Protein AF-A0A821N3Q6-F1 (afdb_monomer_lite)

Sequence (257 aa):
HNEQPIMLTFDKSIIKINTNESLSDEQAFILINNCIDLIRTLVDSDTIHALLRLILRLTRNYKYVQQFVEKGGIKAILNLTEISAFQGYTSLIILIFRHIMEDKKNLCLTMEKSIRQALIDNHSVQYDSHEFNLILRKLSPVITRSSDIFLEVVSNVLQLLPTSFMTENEYYTQTNIQMNSLILHVRPETNQITNYDQIGELAEHLLDDLLNFLLINDDNNKKRLLTKSTILYILSELINSYSNMDKFLSTKTFLEI

pLDDT: mean 75.1, std 16.75, range [37.03, 95.81]

Radius of gyration: 22.48 Å; chains: 1; bounding box: 58×47×70 Å

Secondary structure (DSSP, 8-state):
--PPPBP----HHHH----S-PPPHHHHHHHHHHHHHHHHH---HHHHHHHHHHHHHHTTSHHHHHHHHHTTHHHHHHT-BGGG--TTHHHHHHHHHHHHH--HHHHHHHHHHHHHHHHHTT--SS--HHHHHHHHHHTHHHHTT-HHHHHHHHHHHEEEEEGGGS-HHHHHT-TTPPTT-EEEEEPPPPGGGS------HHHHHHHHHHHHHHHS---TT--BSS-HHHHHHHHHHHHHH-HHHHHHHHHHTTT--

Foldseek 3Di:
DPDDFDQDDDDPVVLPPPPPDDDDPVRLLVLLLVLLVCLQPPAAQVSVVVSLVSLLVSLLDVVNLVSCLVSPVLVSQQQHFPNNDDPCSLVSNLSNLVSLQDDLLLLLVLLLVQLVVLVVVVVDQFDDPVRVVVSVVSCVVSCVSPVVSNSVSCSVFKTKDWPVPDDPVVVVVDDDDDHGDIGIHTDDDDPPSPPDLDGDPSNVSSVVSLVVSLVDDDDDDTRTPADNVSSVVSVVVSCVSGVSVVVVCVVVVVVPD

Structure (mmCIF, N/CA/C/O backbone):
data_AF-A0A821N3Q6-F1
#
_entry.id   AF-A0A821N3Q6-F1
#
loop_
_atom_site.group_PDB
_atom_site.id
_atom_site.type_symbol
_atom_site.label_atom_id
_atom_site.label_alt_id
_atom_site.label_comp_id
_atom_site.label_asym_id
_atom_site.label_entity_id
_atom_site.label_seq_id
_atom_site.pdbx_PDB_ins_code
_atom_site.Cartn_x
_atom_site.Cartn_y
_atom_site.Cartn_z
_atom_site.occupancy
_atom_site.B_iso_or_equiv
_atom_site.auth_seq_id
_atom_site.auth_comp_id
_atom_site.auth_asym_id
_atom_site.auth_atom_id
_atom_site.pdbx_PDB_model_num
ATOM 1 N N . HIS A 1 1 ? 28.488 -3.228 -41.552 1.00 39.03 1 HIS A N 1
ATOM 2 C CA . HIS A 1 1 ? 27.110 -3.655 -41.247 1.00 39.03 1 HIS A CA 1
ATOM 3 C C . HIS A 1 1 ? 26.541 -2.688 -40.222 1.00 39.03 1 HIS A C 1
ATOM 5 O O . HIS A 1 1 ? 27.217 -2.433 -39.238 1.00 39.03 1 HIS A O 1
ATOM 11 N N . ASN A 1 2 ? 25.369 -2.097 -40.482 1.00 37.97 2 ASN A N 1
ATOM 12 C CA . ASN A 1 2 ? 24.657 -1.262 -39.509 1.00 37.97 2 ASN A CA 1
ATOM 13 C C . ASN A 1 2 ? 24.072 -2.177 -38.431 1.00 37.97 2 ASN A C 1
ATOM 15 O O . ASN A 1 2 ? 22.945 -2.648 -38.570 1.00 37.97 2 ASN A O 1
ATOM 19 N N . GLU A 1 3 ? 24.847 -2.478 -37.397 1.00 42.78 3 GLU A N 1
ATOM 20 C CA . GLU A 1 3 ? 24.295 -3.102 -36.201 1.00 42.78 3 GLU A CA 1
ATOM 21 C C . GLU A 1 3 ? 23.449 -2.038 -35.489 1.00 42.78 3 GLU A C 1
ATOM 23 O O . GLU A 1 3 ? 23.924 -0.948 -35.171 1.00 42.78 3 GLU A O 1
ATOM 28 N N . GLN A 1 4 ? 22.153 -2.302 -35.336 1.00 48.47 4 GLN A N 1
ATOM 29 C CA . GLN A 1 4 ? 21.264 -1.475 -34.527 1.00 48.47 4 GLN A CA 1
ATOM 30 C C . GLN A 1 4 ? 21.150 -2.093 -33.136 1.00 48.47 4 GLN A C 1
ATOM 32 O O . GLN A 1 4 ? 21.156 -3.320 -33.008 1.00 48.47 4 GLN A O 1
ATOM 37 N N . PRO A 1 5 ? 21.038 -1.271 -32.086 1.00 49.72 5 PRO A N 1
ATOM 38 C CA . PRO A 1 5 ? 21.021 -1.785 -30.733 1.00 49.72 5 PRO A CA 1
ATOM 39 C C . PRO A 1 5 ? 19.682 -2.492 -30.462 1.00 49.72 5 PRO A C 1
ATOM 41 O O . PRO A 1 5 ? 18.611 -1.974 -30.791 1.00 49.72 5 PRO A O 1
ATOM 44 N N . ILE A 1 6 ? 19.735 -3.691 -29.878 1.00 57.50 6 ILE A N 1
ATOM 45 C CA . ILE A 1 6 ? 18.563 -4.562 -29.734 1.00 57.50 6 ILE A CA 1
ATOM 46 C C . ILE A 1 6 ? 17.675 -4.008 -28.621 1.00 57.50 6 ILE A C 1
ATOM 48 O O . ILE A 1 6 ? 18.099 -3.836 -27.476 1.00 57.50 6 ILE A O 1
ATOM 52 N N . MET A 1 7 ? 16.426 -3.701 -28.962 1.00 50.72 7 MET A N 1
ATOM 53 C CA . MET A 1 7 ? 15.439 -3.251 -27.988 1.00 50.72 7 MET A CA 1
ATOM 54 C C . MET A 1 7 ? 14.942 -4.467 -27.200 1.00 50.72 7 MET A C 1
ATOM 56 O O . MET A 1 7 ? 14.462 -5.440 -27.786 1.00 50.72 7 MET A O 1
ATOM 60 N N . LEU A 1 8 ? 15.097 -4.428 -25.874 1.00 54.81 8 LEU A N 1
ATOM 61 C CA . LEU A 1 8 ? 14.585 -5.464 -24.985 1.00 54.81 8 LEU A CA 1
ATOM 62 C C . LEU A 1 8 ? 13.057 -5.446 -25.037 1.00 54.81 8 LEU A C 1
ATOM 64 O O . LEU A 1 8 ? 12.411 -4.579 -24.456 1.00 54.81 8 LEU A O 1
ATOM 68 N N . THR A 1 9 ? 12.480 -6.409 -25.746 1.00 52.09 9 THR A N 1
ATOM 69 C CA . THR A 1 9 ? 11.041 -6.664 -25.719 1.00 52.09 9 THR A CA 1
ATOM 70 C C . THR A 1 9 ? 10.785 -7.769 -24.709 1.00 52.09 9 THR A C 1
ATOM 72 O O . THR A 1 9 ? 11.025 -8.946 -24.964 1.00 52.09 9 THR A O 1
ATOM 75 N N . PHE A 1 10 ? 10.334 -7.388 -23.517 1.00 57.66 10 PHE A N 1
ATOM 76 C CA . PHE A 1 10 ? 9.882 -8.363 -22.535 1.00 57.66 10 PHE A CA 1
ATOM 77 C C . PHE A 1 10 ? 8.474 -8.815 -22.900 1.00 57.66 10 PHE A C 1
ATOM 79 O O . PHE A 1 10 ? 7.532 -8.017 -22.908 1.00 57.66 10 PHE A O 1
ATOM 86 N N . ASP A 1 11 ? 8.322 -10.102 -23.199 1.00 52.94 11 ASP A N 1
ATOM 87 C CA . ASP A 1 11 ? 7.006 -10.684 -23.400 1.00 52.94 11 ASP A CA 1
ATOM 88 C C . ASP A 1 11 ? 6.248 -10.680 -22.064 1.00 52.94 11 ASP A C 1
ATOM 90 O O . ASP A 1 11 ? 6.588 -11.390 -21.112 1.00 52.94 11 ASP A O 1
ATOM 94 N N . LYS A 1 12 ? 5.204 -9.847 -21.996 1.00 51.38 12 LYS A N 1
ATOM 95 C CA . LYS A 1 12 ? 4.340 -9.677 -20.818 1.00 51.38 12 LYS A CA 1
ATOM 96 C C . LYS A 1 12 ? 3.704 -10.995 -20.366 1.00 51.38 12 LYS A C 1
ATOM 98 O O . LYS A 1 12 ? 3.282 -11.098 -19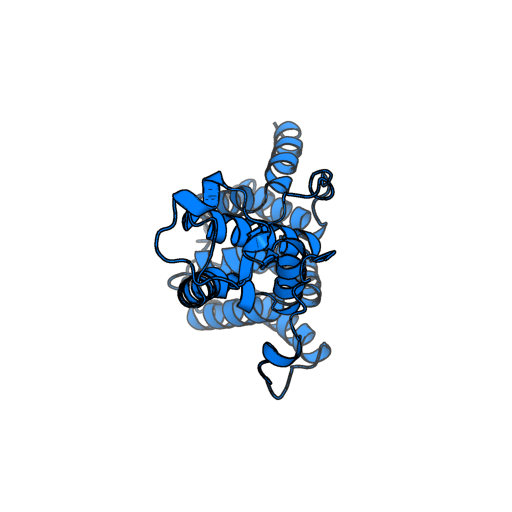.215 1.00 51.38 12 LYS A O 1
ATOM 103 N N . SER A 1 13 ? 3.620 -11.998 -21.242 1.00 52.44 13 SER A N 1
ATOM 104 C CA . SER A 1 13 ? 3.095 -13.321 -20.901 1.00 52.44 13 SER A CA 1
ATOM 105 C C . SER A 1 13 ? 4.018 -14.126 -19.978 1.00 52.44 13 SER A C 1
ATOM 107 O O . SER A 1 13 ? 3.515 -14.921 -19.189 1.00 52.44 13 SER A O 1
ATOM 109 N N . ILE A 1 14 ? 5.334 -13.875 -19.987 1.00 52.25 14 ILE A N 1
ATOM 110 C CA . ILE A 1 14 ? 6.320 -14.656 -19.215 1.00 52.25 14 ILE A CA 1
ATOM 111 C C . ILE A 1 14 ? 6.252 -14.348 -17.708 1.00 52.25 14 ILE A C 1
ATOM 113 O O . ILE A 1 14 ? 6.538 -15.215 -16.886 1.00 52.25 14 ILE A O 1
ATOM 117 N N . ILE A 1 15 ? 5.824 -13.136 -17.327 1.00 51.91 15 ILE A N 1
ATOM 118 C CA . ILE A 1 15 ? 5.706 -12.703 -15.917 1.00 51.91 15 ILE A CA 1
ATOM 119 C C . ILE A 1 15 ? 4.262 -12.814 -15.396 1.00 51.91 15 ILE A C 1
ATOM 121 O O . ILE A 1 15 ? 4.015 -12.654 -14.199 1.00 51.91 15 ILE A O 1
ATOM 125 N N . LYS A 1 16 ? 3.284 -13.136 -16.256 1.00 48.56 16 LYS A N 1
ATOM 126 C CA . LYS A 1 16 ? 1.916 -13.428 -15.809 1.00 48.56 16 LYS A CA 1
ATOM 127 C C . LYS A 1 16 ? 1.897 -14.754 -15.053 1.00 48.56 16 LYS A C 1
ATOM 129 O O . LYS A 1 16 ? 1.618 -15.814 -15.603 1.00 48.56 16 LYS A O 1
ATOM 134 N N . ILE A 1 17 ? 2.158 -14.682 -13.754 1.00 48.22 17 ILE A N 1
ATOM 135 C CA . ILE A 1 17 ? 1.794 -15.737 -12.818 1.00 48.22 17 ILE A CA 1
ATOM 136 C C . ILE A 1 17 ? 0.265 -15.812 -12.871 1.00 48.22 17 ILE A C 1
ATOM 138 O O . ILE A 1 17 ? -0.412 -14.890 -12.421 1.00 48.22 17 ILE A O 1
ATOM 142 N N . ASN A 1 18 ? -0.273 -16.871 -13.483 1.00 42.00 18 ASN A N 1
ATOM 143 C CA . ASN A 1 18 ? -1.707 -17.157 -13.519 1.00 42.00 18 ASN A CA 1
ATOM 144 C C . ASN A 1 18 ? -2.232 -17.272 -12.083 1.00 42.00 18 ASN A C 1
ATOM 146 O O . ASN A 1 18 ? -2.193 -18.339 -11.472 1.00 42.00 18 ASN A O 1
ATOM 150 N N . THR A 1 19 ? -2.726 -16.170 -11.527 1.00 45.62 19 THR A N 1
ATOM 151 C CA . THR A 1 19 ? -3.562 -16.204 -10.334 1.00 45.62 19 THR A CA 1
ATOM 152 C C . THR A 1 19 ? -4.994 -16.368 -10.807 1.00 45.62 19 THR A C 1
ATOM 154 O O . THR A 1 19 ? -5.650 -15.402 -11.194 1.00 45.62 19 THR A O 1
ATOM 157 N N . ASN A 1 20 ? -5.437 -17.622 -10.834 1.00 44.00 20 ASN A N 1
ATOM 158 C CA . ASN A 1 20 ? -6.836 -17.977 -11.011 1.00 44.00 20 ASN A CA 1
ATOM 159 C C . ASN A 1 20 ? -7.666 -17.264 -9.922 1.00 44.00 20 ASN A C 1
ATOM 161 O O . ASN A 1 20 ? -7.288 -17.296 -8.753 1.00 44.00 20 ASN A O 1
ATOM 165 N N . GLU A 1 21 ? -8.755 -16.613 -10.345 1.00 54.09 21 GLU A N 1
ATOM 166 C CA . GLU A 1 21 ? -9.733 -15.857 -9.538 1.00 54.09 21 GLU A CA 1
ATOM 167 C C . GLU A 1 21 ? -9.234 -14.529 -8.933 1.00 54.09 21 GLU A C 1
ATOM 169 O O . GLU A 1 21 ? -8.901 -14.407 -7.754 1.00 54.09 21 GLU A O 1
ATOM 174 N N . SER A 1 22 ? -9.242 -13.471 -9.749 1.00 67.81 22 SER A N 1
ATOM 175 C CA . SER A 1 22 ? -9.173 -12.094 -9.254 1.00 67.81 22 SER A CA 1
ATOM 176 C C . SER A 1 22 ? -10.515 -11.679 -8.639 1.00 67.81 22 SER A C 1
ATOM 178 O O . SER A 1 22 ? -11.555 -11.839 -9.278 1.00 67.81 22 SER A O 1
ATOM 180 N N . LEU A 1 23 ? -10.483 -11.094 -7.437 1.00 77.69 23 LEU A N 1
ATOM 181 C CA . LEU A 1 23 ? -11.623 -10.380 -6.846 1.00 77.69 23 LEU A CA 1
ATOM 182 C C . LEU A 1 23 ? -12.212 -9.385 -7.854 1.00 77.69 23 LEU A C 1
ATOM 184 O O . LEU A 1 23 ? -11.465 -8.682 -8.536 1.00 77.69 23 LEU A O 1
ATOM 188 N N . SER A 1 24 ? -13.542 -9.301 -7.921 1.00 87.62 24 SER A N 1
ATOM 189 C CA . SER A 1 24 ? -14.187 -8.228 -8.682 1.00 87.62 24 SER A CA 1
ATOM 190 C C . SER A 1 24 ? -13.907 -6.869 -8.034 1.00 87.62 24 SER A C 1
ATOM 192 O O . SER A 1 24 ? -13.725 -6.770 -6.817 1.00 87.62 24 SER A O 1
ATOM 194 N N . ASP A 1 25 ? -13.912 -5.808 -8.843 1.00 88.62 25 ASP A N 1
ATOM 195 C CA . ASP A 1 25 ? -13.701 -4.444 -8.349 1.00 88.62 25 ASP A CA 1
ATOM 196 C C . ASP A 1 25 ? -14.704 -4.058 -7.257 1.00 88.62 25 ASP A C 1
ATOM 198 O O . ASP A 1 25 ? -14.331 -3.437 -6.266 1.00 88.62 25 ASP A O 1
ATOM 202 N N . GLU A 1 26 ? -15.967 -4.458 -7.411 1.00 90.12 26 GLU A N 1
ATOM 203 C CA . GLU A 1 26 ? -17.024 -4.186 -6.436 1.00 90.12 26 GLU A CA 1
ATOM 204 C C . GLU A 1 26 ? -16.736 -4.861 -5.088 1.00 90.12 26 GLU A C 1
ATOM 206 O O . GLU A 1 26 ? -16.772 -4.210 -4.043 1.00 90.12 26 GLU A O 1
ATOM 211 N N . GLN A 1 27 ? -16.352 -6.142 -5.105 1.00 90.12 27 GLN A N 1
ATOM 212 C CA . GLN A 1 27 ? -15.961 -6.863 -3.893 1.00 90.12 27 GLN A CA 1
ATOM 213 C C . GLN A 1 27 ? -14.738 -6.224 -3.226 1.00 90.12 27 GLN A C 1
ATOM 215 O O . GLN A 1 27 ? -14.715 -6.084 -2.006 1.00 90.12 27 GLN A O 1
ATOM 220 N N . ALA A 1 28 ? -13.737 -5.805 -4.004 1.00 91.44 28 ALA A N 1
ATOM 221 C CA . ALA A 1 28 ? -12.544 -5.149 -3.475 1.00 91.44 28 ALA A CA 1
ATOM 222 C C . ALA A 1 28 ? -12.867 -3.802 -2.800 1.00 91.44 28 ALA A C 1
ATOM 224 O O . ALA A 1 28 ? -12.345 -3.519 -1.718 1.00 91.44 28 ALA A O 1
ATOM 225 N N . PHE A 1 29 ? -13.766 -3.001 -3.381 1.00 92.75 29 PHE A N 1
ATOM 226 C CA . PHE A 1 29 ? -14.232 -1.757 -2.763 1.00 92.75 29 PHE A CA 1
ATOM 227 C C . PHE A 1 29 ? -15.003 -1.998 -1.464 1.00 92.75 29 PHE A C 1
ATOM 229 O O . PHE A 1 29 ? -14.752 -1.315 -0.469 1.00 92.75 29 PHE A O 1
ATOM 236 N N . ILE A 1 30 ? -15.909 -2.980 -1.451 1.00 94.25 30 ILE A N 1
ATOM 237 C CA . ILE A 1 30 ? -16.649 -3.370 -0.243 1.00 94.25 30 ILE A CA 1
ATOM 238 C C . ILE A 1 30 ? -15.672 -3.819 0.848 1.00 94.25 30 ILE A C 1
ATOM 240 O O . ILE A 1 30 ? -15.794 -3.389 1.994 1.00 94.25 30 ILE A O 1
ATOM 244 N N . LEU A 1 31 ? -14.668 -4.627 0.494 1.00 94.56 31 LEU A N 1
ATOM 245 C CA . LEU A 1 31 ? -13.645 -5.083 1.432 1.00 94.56 31 LEU A CA 1
ATOM 246 C C . LEU A 1 31 ? -12.851 -3.920 2.027 1.00 94.56 31 LEU A C 1
ATOM 248 O O . LEU A 1 31 ? -12.703 -3.881 3.243 1.00 94.56 31 LEU A O 1
ATOM 252 N N . ILE A 1 32 ? -12.388 -2.959 1.218 1.00 94.50 32 ILE A N 1
ATOM 253 C CA . ILE A 1 32 ? -11.689 -1.776 1.746 1.00 94.50 32 ILE A CA 1
ATOM 254 C C . ILE A 1 32 ? -12.561 -1.018 2.744 1.00 94.50 32 ILE A C 1
ATOM 256 O O . ILE A 1 32 ? -12.088 -0.709 3.837 1.00 94.50 32 ILE A O 1
ATOM 260 N N . ASN A 1 33 ? -13.821 -0.749 2.399 1.00 94.81 33 ASN A N 1
ATOM 261 C CA . ASN A 1 33 ? -14.729 -0.016 3.281 1.00 94.81 33 ASN A CA 1
ATOM 262 C C . ASN A 1 33 ? -14.921 -0.761 4.609 1.00 94.81 33 ASN A C 1
ATOM 264 O O . ASN A 1 33 ? -14.703 -0.189 5.676 1.00 94.81 33 ASN A O 1
ATOM 268 N N . ASN A 1 34 ? -15.215 -2.061 4.535 1.00 94.19 34 ASN A N 1
ATOM 269 C CA . ASN A 1 34 ? -15.392 -2.902 5.714 1.00 94.19 34 ASN A CA 1
ATOM 270 C C . ASN A 1 34 ? -14.118 -2.961 6.563 1.00 94.19 34 ASN A C 1
ATOM 272 O O . ASN A 1 34 ? -14.201 -2.892 7.783 1.00 94.19 34 ASN A O 1
ATOM 276 N N . CYS A 1 35 ? -12.931 -3.046 5.954 1.00 94.31 35 CYS A N 1
ATOM 277 C CA . CYS A 1 35 ? -11.677 -3.027 6.705 1.00 94.31 35 CYS A CA 1
ATOM 278 C C . CYS A 1 35 ? -11.500 -1.728 7.495 1.00 94.31 35 CYS A C 1
ATOM 280 O O . CYS A 1 35 ? -11.082 -1.779 8.648 1.00 94.31 35 CYS A O 1
ATOM 282 N N . ILE A 1 36 ? -11.824 -0.577 6.901 1.00 94.88 36 ILE A N 1
ATOM 283 C CA . ILE A 1 36 ? -11.724 0.723 7.576 1.00 94.88 36 ILE A CA 1
ATOM 284 C C . ILE A 1 36 ? -12.707 0.792 8.751 1.00 94.88 36 ILE A C 1
ATOM 286 O O . ILE A 1 36 ? -12.336 1.231 9.840 1.00 94.88 36 ILE A O 1
ATOM 290 N N . ASP A 1 37 ? -13.942 0.333 8.558 1.00 93.81 37 ASP A N 1
ATOM 291 C CA . ASP A 1 37 ? -14.966 0.346 9.608 1.00 93.81 37 ASP A CA 1
ATOM 292 C C . ASP A 1 37 ? -14.645 -0.636 10.745 1.00 93.81 37 ASP A C 1
ATOM 294 O O . ASP A 1 37 ? -14.849 -0.326 11.922 1.00 93.81 37 ASP A O 1
ATOM 298 N N . LEU A 1 38 ? -14.046 -1.783 10.421 1.00 92.19 38 LEU A N 1
ATOM 299 C CA . LEU A 1 38 ? -13.541 -2.731 11.411 1.00 92.19 38 LEU A CA 1
ATOM 300 C C . LEU A 1 38 ? -12.347 -2.157 12.183 1.00 92.19 38 LEU A C 1
ATOM 302 O O . LEU A 1 38 ? -12.325 -2.268 13.400 1.00 92.19 38 LEU A O 1
ATOM 306 N N . ILE A 1 39 ? -11.408 -1.457 11.535 1.00 92.44 39 ILE A N 1
ATOM 307 C CA . ILE A 1 39 ? -10.305 -0.764 12.234 1.00 92.44 39 ILE A CA 1
ATOM 308 C C . ILE A 1 39 ? -10.833 0.267 13.244 1.00 92.44 39 ILE A C 1
ATOM 310 O O . ILE A 1 39 ? -10.238 0.463 14.299 1.00 92.44 39 ILE A O 1
ATOM 314 N N . ARG A 1 40 ? -11.953 0.932 12.940 1.00 90.19 40 ARG A N 1
ATOM 315 C CA . ARG A 1 40 ? -12.565 1.934 13.832 1.00 90.19 40 ARG A CA 1
ATOM 316 C C . ARG A 1 40 ? -13.265 1.335 15.049 1.00 90.19 40 ARG A C 1
ATOM 318 O O . ARG A 1 40 ? -13.463 2.046 16.031 1.00 90.19 40 ARG A O 1
ATOM 325 N N . THR A 1 41 ? -13.706 0.084 14.956 1.00 8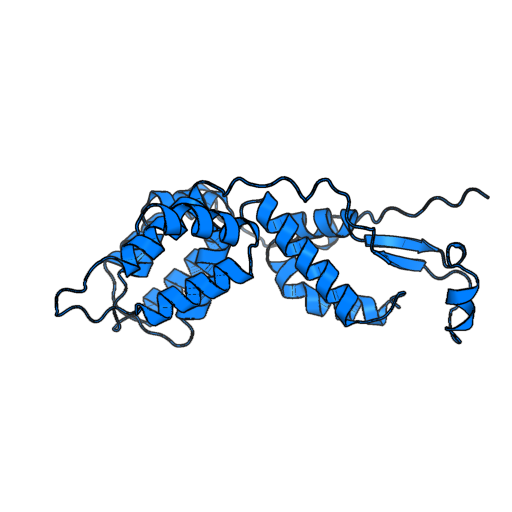5.50 41 THR A N 1
ATOM 326 C CA . THR A 1 41 ? -14.589 -0.555 15.946 1.00 85.50 41 THR A CA 1
ATOM 327 C C . THR A 1 41 ? -13.896 -1.661 16.737 1.00 85.50 41 THR A C 1
ATOM 329 O O . THR A 1 41 ? -14.245 -1.887 17.894 1.00 85.50 41 THR A O 1
ATOM 332 N N . LEU A 1 42 ? -12.914 -2.332 16.137 1.00 69.69 42 LEU A N 1
ATOM 333 C CA . LEU A 1 42 ? -12.192 -3.463 16.706 1.00 69.69 42 LEU A CA 1
ATOM 334 C C . LEU A 1 42 ? -10.853 -3.034 17.295 1.00 69.69 42 LEU A C 1
ATOM 336 O O . LEU A 1 42 ? -10.244 -2.060 16.860 1.00 69.69 42 LEU A O 1
ATOM 340 N N . VAL A 1 43 ? -10.392 -3.782 18.296 1.00 68.88 43 VAL A N 1
ATOM 341 C CA . VAL A 1 43 ? -9.231 -3.378 19.096 1.00 68.88 43 VAL A CA 1
ATOM 342 C C . VAL A 1 43 ? -8.191 -4.486 19.263 1.00 68.88 43 VAL A C 1
ATOM 344 O O . VAL A 1 43 ? -7.080 -4.178 19.684 1.00 68.88 43 VAL A O 1
ATOM 347 N N . ASP A 1 44 ? -8.488 -5.746 18.925 1.00 87.19 44 ASP A N 1
ATOM 348 C CA . ASP A 1 44 ? -7.519 -6.828 19.098 1.00 87.19 44 ASP A CA 1
ATOM 349 C C . ASP A 1 44 ? -6.409 -6.797 18.036 1.00 87.19 44 ASP A C 1
ATOM 351 O O . ASP A 1 44 ? -6.610 -6.487 16.859 1.00 87.19 44 ASP A O 1
ATOM 355 N N . SER A 1 45 ? -5.205 -7.113 18.497 1.00 91.31 45 SER A N 1
ATOM 356 C CA . SER A 1 45 ? -3.970 -7.013 17.729 1.00 91.31 45 SER A CA 1
ATOM 357 C C . SER A 1 45 ? -3.945 -7.924 16.493 1.00 91.31 45 SER A C 1
ATOM 359 O O . SER A 1 45 ? -3.545 -7.488 15.411 1.00 91.31 45 SER A O 1
ATOM 361 N N . ASP A 1 46 ? -4.443 -9.157 16.614 1.00 91.56 46 ASP A N 1
ATOM 362 C CA . ASP A 1 46 ? -4.435 -10.138 15.523 1.00 91.56 46 ASP A CA 1
ATOM 363 C C . ASP A 1 46 ? -5.378 -9.736 14.385 1.00 91.56 46 ASP A C 1
ATOM 365 O O . ASP A 1 46 ? -5.014 -9.826 13.205 1.00 91.56 46 ASP A O 1
ATOM 369 N N . THR A 1 47 ? -6.565 -9.223 14.716 1.00 91.88 47 THR A N 1
ATOM 370 C CA . THR A 1 47 ? -7.513 -8.743 13.711 1.00 91.88 47 THR A CA 1
ATOM 371 C C . THR A 1 47 ? -6.987 -7.501 13.010 1.00 91.88 47 THR A C 1
ATOM 373 O O . THR A 1 47 ? -7.007 -7.448 11.779 1.00 91.88 47 THR A O 1
ATOM 376 N N . ILE A 1 48 ? -6.438 -6.526 13.743 1.00 94.56 48 ILE A N 1
ATOM 377 C CA . ILE A 1 48 ? -5.825 -5.343 13.122 1.00 94.56 48 ILE A CA 1
ATOM 378 C C . ILE A 1 48 ? -4.655 -5.745 12.219 1.00 94.56 48 ILE A C 1
ATOM 380 O O . ILE A 1 48 ? -4.539 -5.242 11.100 1.00 94.56 48 ILE A O 1
ATOM 384 N N . HIS A 1 49 ? -3.833 -6.706 12.635 1.00 94.69 49 HIS A N 1
ATOM 385 C CA . HIS A 1 49 ? -2.754 -7.229 11.806 1.00 94.69 49 HIS A CA 1
ATOM 386 C C . HIS A 1 49 ? -3.276 -7.850 10.497 1.00 94.69 49 HIS A C 1
ATOM 388 O O . HIS A 1 49 ? -2.745 -7.564 9.417 1.00 94.69 49 HIS A O 1
ATOM 394 N N . ALA A 1 50 ? -4.336 -8.660 10.561 1.00 94.50 50 ALA A N 1
ATOM 395 C CA . ALA A 1 50 ? -4.966 -9.247 9.379 1.00 94.50 50 ALA A CA 1
ATOM 396 C C . ALA A 1 50 ? -5.575 -8.177 8.455 1.00 94.50 50 ALA A C 1
ATOM 398 O O . ALA A 1 50 ? -5.367 -8.219 7.238 1.00 94.50 50 ALA A O 1
ATOM 399 N N . LEU A 1 51 ? -6.262 -7.183 9.025 1.00 95.00 51 LEU A N 1
ATOM 400 C CA . LEU A 1 51 ? -6.874 -6.077 8.286 1.00 95.00 51 LEU A CA 1
ATOM 401 C C . LEU A 1 51 ? -5.826 -5.214 7.582 1.00 95.00 51 LEU A C 1
ATOM 403 O O . LEU A 1 51 ? -5.973 -4.931 6.394 1.00 95.00 51 LEU A O 1
ATOM 407 N N . LEU A 1 52 ? -4.735 -4.851 8.262 1.00 95.31 52 LEU A N 1
ATOM 408 C CA . LEU A 1 52 ? -3.651 -4.077 7.654 1.00 95.31 52 LEU A CA 1
ATOM 409 C C . LEU A 1 52 ? -2.956 -4.856 6.533 1.00 95.31 52 LEU A C 1
ATOM 411 O O . LEU A 1 52 ? -2.632 -4.273 5.502 1.00 95.31 52 LEU A O 1
ATOM 415 N N . ARG A 1 53 ? -2.780 -6.178 6.666 1.00 94.69 53 ARG A N 1
ATOM 416 C CA . ARG A 1 53 ? -2.261 -7.016 5.569 1.00 94.69 53 ARG A CA 1
ATOM 417 C C . ARG A 1 53 ? -3.209 -7.067 4.372 1.00 94.69 53 ARG A C 1
ATOM 419 O O . ARG A 1 53 ? -2.745 -7.031 3.231 1.00 94.69 53 ARG A O 1
ATOM 426 N N . LEU A 1 54 ? -4.519 -7.130 4.612 1.00 93.69 54 LEU A N 1
ATOM 427 C CA . LEU A 1 54 ? -5.519 -7.099 3.548 1.00 93.69 54 LEU A CA 1
ATOM 428 C C . LEU A 1 54 ? -5.533 -5.737 2.840 1.00 93.69 54 LEU A C 1
ATOM 430 O O . LEU A 1 54 ? -5.435 -5.695 1.615 1.00 93.69 54 LEU A O 1
ATOM 434 N N . ILE A 1 55 ? -5.547 -4.635 3.595 1.00 95.31 55 ILE A N 1
ATOM 435 C CA . ILE A 1 55 ? -5.428 -3.273 3.055 1.00 95.31 55 ILE A CA 1
ATOM 436 C C . ILE A 1 55 ? -4.132 -3.131 2.263 1.00 95.31 55 ILE A C 1
ATOM 438 O O . ILE A 1 55 ? -4.165 -2.629 1.145 1.00 95.31 55 ILE A O 1
ATOM 442 N N . LEU A 1 56 ? -3.000 -3.622 2.774 1.00 93.56 56 LEU A N 1
ATOM 443 C CA . LEU A 1 56 ? -1.724 -3.577 2.063 1.00 93.56 56 LEU A CA 1
ATOM 444 C C . LEU A 1 56 ? -1.794 -4.307 0.715 1.00 93.56 56 LEU A C 1
ATOM 446 O O . LEU A 1 56 ? -1.228 -3.841 -0.272 1.00 93.56 56 LEU A O 1
ATOM 450 N N . ARG A 1 57 ? -2.498 -5.443 0.643 1.00 91.31 57 ARG A N 1
ATOM 451 C CA . ARG A 1 57 ? -2.684 -6.181 -0.613 1.00 91.31 57 ARG A CA 1
ATOM 452 C C . ARG A 1 57 ? -3.615 -5.446 -1.577 1.00 91.31 57 ARG A C 1
ATOM 454 O O . ARG A 1 57 ? -3.299 -5.383 -2.761 1.00 91.31 57 ARG A O 1
ATOM 461 N N . LEU A 1 58 ? -4.724 -4.890 -1.088 1.00 90.88 58 LEU A N 1
ATOM 462 C CA . LEU A 1 58 ? -5.698 -4.159 -1.905 1.00 90.88 58 LEU A CA 1
ATOM 463 C C . LEU A 1 58 ? -5.102 -2.845 -2.430 1.00 90.88 58 LEU A C 1
ATOM 465 O O . LEU A 1 58 ? -5.104 -2.600 -3.630 1.00 90.88 58 LEU A O 1
ATOM 469 N N . THR A 1 59 ? -4.457 -2.055 -1.574 1.00 92.06 59 THR A N 1
ATOM 470 C CA . THR A 1 59 ? -3.799 -0.781 -1.935 1.00 92.06 59 THR A CA 1
ATOM 471 C C . THR A 1 59 ? -2.630 -0.934 -2.916 1.00 92.06 59 THR A C 1
ATOM 473 O O . THR A 1 59 ? -2.042 0.058 -3.337 1.00 92.06 59 THR A O 1
ATOM 476 N N . ARG A 1 60 ? -2.292 -2.157 -3.350 1.00 84.94 60 ARG A N 1
ATOM 477 C CA . ARG A 1 60 ? -1.438 -2.346 -4.529 1.00 84.94 60 ARG A CA 1
ATOM 478 C C . ARG A 1 60 ? -2.041 -1.773 -5.802 1.00 84.94 60 ARG A C 1
ATOM 480 O O . ARG A 1 60 ? -1.298 -1.329 -6.670 1.00 84.94 60 ARG A O 1
ATOM 487 N N . ASN A 1 61 ? -3.365 -1.763 -5.902 1.00 84.94 61 ASN A N 1
ATOM 488 C CA . ASN A 1 61 ? -4.060 -1.077 -6.974 1.00 84.94 61 ASN A CA 1
ATOM 489 C C . ASN A 1 61 ? -4.433 0.339 -6.519 1.00 84.94 61 ASN A C 1
ATOM 491 O O . ASN A 1 61 ? -5.184 0.520 -5.557 1.00 84.94 61 ASN A O 1
ATOM 495 N N . TYR A 1 62 ? -3.938 1.335 -7.252 1.00 84.62 62 TYR A N 1
ATOM 496 C CA . TYR A 1 62 ? -4.152 2.750 -6.953 1.00 84.62 62 TYR A CA 1
ATOM 497 C C . TYR A 1 62 ? -5.641 3.143 -6.915 1.00 84.62 62 TYR A C 1
ATOM 499 O O . TYR A 1 62 ? -6.044 3.996 -6.131 1.00 84.62 62 TYR A O 1
ATOM 507 N N . LYS A 1 63 ? -6.502 2.448 -7.671 1.00 87.56 63 LYS A N 1
ATOM 508 C CA . LYS A 1 63 ? -7.962 2.641 -7.619 1.00 87.56 63 LYS A CA 1
ATOM 509 C C . LYS A 1 63 ? -8.535 2.437 -6.210 1.00 87.56 63 LYS A C 1
ATOM 511 O O . LYS A 1 63 ? -9.448 3.145 -5.800 1.00 87.56 63 LYS A O 1
ATOM 516 N N . TYR A 1 64 ? -8.003 1.474 -5.461 1.00 91.25 64 TYR A N 1
ATOM 517 C CA . TYR A 1 64 ? -8.471 1.184 -4.106 1.00 91.25 64 TYR A CA 1
ATOM 518 C C . TYR A 1 64 ? -7.788 2.080 -3.059 1.00 91.25 64 TYR A C 1
ATOM 520 O O . TYR A 1 64 ? -8.365 2.340 -2.006 1.00 91.25 64 TYR A O 1
ATOM 528 N N . VAL A 1 65 ? -6.598 2.611 -3.360 1.00 92.56 65 VAL A N 1
ATOM 529 C CA . VAL A 1 65 ? -5.949 3.662 -2.555 1.00 92.56 65 VAL A CA 1
ATOM 530 C C . VAL A 1 65 ? -6.846 4.893 -2.463 1.00 92.56 65 VAL A C 1
ATOM 532 O O . VAL A 1 65 ? -7.087 5.375 -1.360 1.00 92.56 65 VAL A O 1
ATOM 535 N N . GLN A 1 66 ? -7.391 5.352 -3.592 1.00 91.50 66 GLN A N 1
ATOM 536 C CA . GLN A 1 66 ? -8.301 6.497 -3.619 1.00 91.50 66 GLN A CA 1
ATOM 537 C C . GLN A 1 66 ? -9.499 6.294 -2.684 1.00 91.50 66 GLN A C 1
ATOM 539 O O . GLN A 1 66 ? -9.720 7.102 -1.785 1.00 91.50 66 GLN A O 1
ATOM 544 N N . GLN A 1 67 ? -10.192 5.157 -2.803 1.00 93.81 67 GLN A N 1
ATOM 545 C CA . GLN A 1 67 ? -11.294 4.813 -1.901 1.00 93.81 67 GLN A CA 1
ATOM 546 C C . GLN A 1 67 ? -10.857 4.792 -0.430 1.00 93.81 67 GLN A C 1
ATOM 548 O O . GLN A 1 67 ? -11.582 5.267 0.444 1.00 93.81 67 GLN A O 1
ATOM 553 N N . PHE A 1 68 ? -9.685 4.219 -0.142 1.00 95.81 68 PHE A N 1
ATOM 554 C CA . PHE A 1 68 ? -9.165 4.124 1.217 1.00 95.81 68 PHE A CA 1
ATOM 555 C C . PHE A 1 68 ? -8.943 5.505 1.845 1.00 95.81 68 PHE A C 1
ATOM 557 O O . PHE A 1 68 ? -9.319 5.723 2.998 1.00 95.81 68 PHE A O 1
ATOM 564 N N . VAL A 1 69 ? -8.371 6.442 1.086 1.00 94.81 69 VAL A N 1
ATOM 565 C CA . VAL A 1 69 ? -8.135 7.822 1.531 1.00 94.81 69 VAL A CA 1
ATOM 566 C C . VAL A 1 69 ? -9.454 8.575 1.700 1.00 94.81 69 VAL A C 1
ATOM 568 O O . VAL A 1 69 ? -9.707 9.100 2.784 1.00 94.81 69 VAL A O 1
ATOM 571 N N . GLU A 1 70 ? -10.335 8.549 0.696 1.00 93.38 70 GLU A N 1
ATOM 572 C CA . GLU A 1 70 ? -11.641 9.233 0.720 1.00 93.38 70 GLU A CA 1
ATOM 573 C C . GLU A 1 70 ? -12.520 8.779 1.891 1.00 93.38 70 GLU A C 1
ATOM 575 O O . GLU A 1 70 ? -13.225 9.571 2.517 1.00 93.38 70 GLU A O 1
ATOM 580 N N . LYS A 1 71 ? -12.456 7.490 2.237 1.00 94.31 71 LYS A N 1
ATOM 581 C CA . LYS A 1 71 ? -13.193 6.927 3.371 1.00 94.31 71 LYS A CA 1
ATOM 582 C C . LYS A 1 71 ? -12.521 7.164 4.714 1.00 94.31 71 LYS A C 1
ATOM 584 O O . LYS A 1 71 ? -13.035 6.674 5.716 1.00 94.31 71 LYS A O 1
ATOM 589 N N . GLY A 1 72 ? -11.420 7.912 4.779 1.00 94.12 72 GLY A N 1
ATOM 590 C CA . GLY A 1 72 ? -10.728 8.261 6.020 1.00 94.12 72 GLY A CA 1
ATOM 591 C C . GLY A 1 72 ? -9.926 7.107 6.622 1.00 94.12 72 GLY A C 1
ATOM 592 O O . GLY A 1 72 ? -9.819 7.007 7.847 1.00 94.12 72 GLY A O 1
ATOM 593 N N . GLY A 1 73 ? -9.394 6.218 5.781 1.00 95.19 73 GLY A N 1
ATOM 594 C CA . GLY A 1 73 ? -8.564 5.090 6.195 1.00 95.19 73 GLY A CA 1
ATOM 595 C C . GLY A 1 73 ? -7.254 5.516 6.861 1.00 95.19 73 GLY A C 1
ATOM 596 O O . GLY A 1 73 ? -6.839 4.893 7.836 1.00 95.19 73 GLY A O 1
ATOM 597 N N . ILE A 1 74 ? -6.649 6.625 6.417 1.00 95.12 74 ILE A N 1
ATOM 598 C CA . ILE A 1 74 ? -5.444 7.200 7.042 1.00 95.12 74 ILE A CA 1
ATOM 599 C C . ILE A 1 74 ? -5.736 7.540 8.507 1.00 95.12 74 ILE A C 1
ATOM 601 O O . ILE A 1 74 ? -5.096 7.008 9.411 1.00 95.12 74 ILE A O 1
ATOM 605 N N . LYS A 1 75 ? -6.777 8.343 8.757 1.00 92.81 75 LYS A N 1
ATOM 606 C CA . LYS A 1 75 ? -7.218 8.710 10.112 1.00 92.81 75 LYS A CA 1
ATOM 607 C C . LYS A 1 75 ? -7.598 7.498 10.959 1.00 92.81 75 LYS A C 1
ATOM 609 O O . LYS A 1 75 ? -7.376 7.519 12.166 1.00 92.81 75 LYS A O 1
ATOM 614 N N . ALA A 1 76 ? -8.170 6.450 10.363 1.00 93.25 76 ALA A N 1
ATOM 615 C CA . ALA A 1 76 ? -8.480 5.216 11.084 1.00 93.25 76 ALA A CA 1
ATOM 616 C C . ALA A 1 76 ? -7.202 4.540 11.613 1.00 93.25 76 ALA A C 1
ATOM 618 O O . ALA A 1 76 ? -7.151 4.183 12.786 1.00 93.25 76 ALA A O 1
ATOM 619 N N . ILE A 1 77 ? -6.149 4.456 10.789 1.00 94.06 77 ILE A N 1
ATOM 620 C CA . ILE A 1 77 ? -4.834 3.940 11.203 1.00 94.06 77 ILE A CA 1
ATOM 621 C C . ILE A 1 77 ? -4.188 4.846 12.260 1.00 94.06 77 ILE A C 1
ATOM 623 O O . ILE A 1 77 ? -3.688 4.349 13.268 1.00 94.06 77 ILE A O 1
ATOM 627 N N . LEU A 1 78 ? -4.220 6.170 12.067 1.00 91.12 78 LEU A N 1
ATOM 628 C CA . LEU A 1 78 ? -3.620 7.131 13.001 1.00 91.12 78 LEU A CA 1
ATOM 629 C C . LEU A 1 78 ? -4.263 7.100 14.397 1.00 91.12 78 LEU A C 1
ATOM 631 O O . LEU A 1 78 ? -3.589 7.352 15.392 1.00 91.12 78 LEU A O 1
ATOM 635 N N . ASN A 1 79 ? -5.546 6.744 14.482 1.00 90.38 79 ASN A N 1
ATOM 636 C CA . ASN A 1 79 ? -6.294 6.664 15.737 1.00 90.38 79 ASN A CA 1
ATOM 637 C C . ASN A 1 79 ? -6.226 5.295 16.437 1.00 90.38 79 ASN A C 1
ATOM 639 O O . ASN A 1 79 ? -6.892 5.111 17.461 1.00 90.38 79 ASN A O 1
ATOM 643 N N . LEU A 1 80 ? -5.438 4.343 15.923 1.00 90.75 80 LEU A N 1
ATOM 644 C CA . LEU A 1 80 ? -5.216 3.059 16.588 1.00 90.75 80 LEU A CA 1
ATOM 645 C C . LEU A 1 80 ? -4.634 3.253 17.996 1.00 90.75 80 LEU A C 1
ATOM 647 O O . LEU A 1 80 ? -3.879 4.189 18.269 1.00 90.75 80 LEU A O 1
ATOM 651 N N . THR A 1 81 ? -4.969 2.333 18.898 1.00 89.56 81 THR A N 1
ATOM 652 C CA . THR A 1 81 ? -4.518 2.349 20.301 1.00 89.56 81 THR A CA 1
ATOM 653 C C . THR A 1 81 ? -3.519 1.229 20.571 1.00 89.56 81 THR A C 1
ATOM 655 O O . THR A 1 81 ? -3.432 0.279 19.796 1.00 89.56 81 THR A O 1
ATOM 658 N N . GLU A 1 82 ? -2.774 1.309 21.675 1.00 88.50 82 GLU A N 1
ATOM 659 C CA . GLU A 1 82 ? -1.761 0.299 22.038 1.00 88.50 82 GLU A CA 1
ATOM 660 C C . GLU A 1 82 ? -2.305 -1.139 22.130 1.00 88.50 82 GLU A C 1
ATOM 662 O O . GLU A 1 82 ? -1.552 -2.088 21.934 1.00 88.50 82 GLU A O 1
ATOM 667 N N . ILE A 1 83 ? -3.606 -1.323 22.378 1.00 87.62 83 ILE A N 1
ATOM 668 C CA . ILE A 1 83 ? -4.254 -2.649 22.428 1.00 87.62 83 ILE A CA 1
ATOM 669 C C . ILE A 1 83 ? -4.135 -3.371 21.068 1.00 87.62 83 ILE A C 1
ATOM 671 O O . ILE A 1 83 ? -4.065 -4.596 21.004 1.00 87.62 83 ILE A O 1
ATOM 675 N N . SER A 1 84 ? -4.023 -2.601 19.985 1.00 89.75 84 SER A N 1
ATOM 676 C CA . SER A 1 84 ? -3.859 -3.082 18.614 1.00 89.75 84 SER A CA 1
ATOM 677 C C . SER A 1 84 ? -2.394 -3.316 18.211 1.00 89.75 84 SER A C 1
ATOM 679 O O . SER A 1 84 ? -2.112 -3.539 17.035 1.00 89.75 84 SER A O 1
ATOM 681 N N . ALA A 1 85 ? -1.439 -3.226 19.146 1.00 90.06 85 ALA A N 1
ATOM 682 C CA . ALA A 1 85 ? -0.016 -3.370 18.852 1.00 90.06 85 ALA A CA 1
ATOM 683 C C . ALA A 1 85 ? 0.373 -4.823 18.539 1.00 90.06 85 ALA A C 1
ATOM 685 O O . ALA A 1 85 ? 0.167 -5.723 19.353 1.00 90.06 85 ALA A O 1
ATOM 686 N N . PHE A 1 86 ? 1.024 -5.042 17.395 1.00 93.44 86 PHE A N 1
ATOM 687 C CA . PHE A 1 86 ? 1.667 -6.307 17.015 1.00 93.44 86 PHE A CA 1
ATOM 688 C C . PHE A 1 86 ? 3.088 -6.064 16.502 1.00 93.44 86 PHE A C 1
ATOM 690 O O . PHE A 1 86 ? 3.437 -4.981 16.041 1.00 93.44 86 PHE A O 1
ATOM 697 N N . GLN A 1 87 ? 3.938 -7.085 16.515 1.00 93.06 87 GLN A N 1
ATOM 698 C CA . GLN A 1 87 ? 5.302 -6.937 16.014 1.00 93.06 87 GLN A CA 1
ATOM 699 C C . GLN A 1 87 ? 5.327 -6.522 14.530 1.00 93.06 87 GLN A C 1
ATOM 701 O O . GLN A 1 87 ? 4.799 -7.220 13.668 1.00 93.06 87 GLN A O 1
ATOM 706 N N . GLY A 1 88 ? 5.984 -5.399 14.230 1.00 91.31 88 GLY A N 1
ATOM 707 C CA . GLY A 1 88 ? 6.132 -4.900 12.859 1.00 91.31 88 GLY A CA 1
ATOM 708 C C . GLY A 1 88 ? 4.971 -4.040 12.345 1.00 91.31 88 GLY A C 1
ATOM 709 O O . GLY A 1 88 ? 4.924 -3.776 11.143 1.00 91.31 88 GLY A O 1
ATOM 710 N N . TYR A 1 89 ? 4.064 -3.566 13.216 1.00 92.81 89 TYR A N 1
ATOM 711 C CA . TYR A 1 89 ? 2.970 -2.668 12.813 1.00 92.81 89 TYR A CA 1
ATOM 712 C C . TYR A 1 89 ? 3.470 -1.434 12.053 1.00 92.81 89 TYR A C 1
ATOM 714 O O . TYR A 1 89 ? 2.911 -1.088 11.013 1.00 92.81 89 TYR A O 1
ATOM 722 N N . THR A 1 90 ? 4.569 -0.823 12.511 1.00 93.88 90 THR A N 1
ATOM 723 C CA . THR A 1 90 ? 5.158 0.368 11.889 1.00 93.88 90 THR A CA 1
ATOM 724 C C . THR A 1 90 ? 5.523 0.097 10.434 1.00 93.88 90 THR A C 1
ATOM 726 O O . THR A 1 90 ? 5.139 0.861 9.556 1.00 93.88 90 THR A O 1
ATOM 729 N N . SER A 1 91 ? 6.182 -1.031 10.156 1.00 93.25 91 SER A N 1
ATOM 730 C CA . SER A 1 91 ? 6.595 -1.405 8.801 1.00 93.25 91 SER A CA 1
ATOM 731 C C . SER A 1 91 ? 5.403 -1.627 7.866 1.00 93.25 91 SER A C 1
ATOM 733 O O . SER A 1 91 ? 5.456 -1.216 6.710 1.00 93.25 91 SER A O 1
ATOM 735 N N . LEU A 1 92 ? 4.308 -2.233 8.345 1.00 94.19 92 LEU A N 1
ATOM 736 C CA . LEU A 1 92 ? 3.094 -2.383 7.531 1.00 94.19 92 LEU A CA 1
ATOM 737 C C . LEU A 1 92 ? 2.443 -1.033 7.222 1.00 94.19 92 LEU A C 1
ATOM 739 O O . LEU A 1 92 ? 2.052 -0.800 6.081 1.00 94.19 92 LEU A O 1
ATOM 743 N N . ILE A 1 93 ? 2.347 -0.148 8.214 1.00 94.88 93 ILE A N 1
ATOM 744 C CA . ILE A 1 93 ? 1.762 1.188 8.045 1.00 94.88 93 ILE A CA 1
ATOM 745 C C . ILE A 1 93 ? 2.576 2.005 7.043 1.00 94.88 93 ILE A C 1
ATOM 747 O O . ILE A 1 93 ? 1.997 2.594 6.133 1.00 94.88 93 ILE A O 1
ATOM 751 N N . ILE A 1 94 ? 3.906 1.974 7.150 1.00 93.25 94 ILE A N 1
ATOM 752 C CA . ILE A 1 94 ? 4.797 2.633 6.192 1.00 93.25 94 ILE A CA 1
ATOM 753 C C . ILE A 1 94 ? 4.542 2.125 4.777 1.00 93.25 94 ILE A C 1
ATOM 755 O O . ILE A 1 94 ? 4.402 2.932 3.868 1.00 93.25 94 ILE A O 1
ATOM 759 N N . LEU A 1 95 ? 4.441 0.808 4.576 1.00 92.56 95 LEU A N 1
ATOM 760 C CA . LEU A 1 95 ? 4.175 0.243 3.252 1.00 92.56 95 LEU A CA 1
ATOM 761 C C . LEU A 1 95 ? 2.801 0.660 2.701 1.00 92.56 95 LEU A C 1
ATOM 763 O O . LEU A 1 95 ? 2.683 0.938 1.511 1.00 92.56 95 LEU A O 1
ATOM 767 N N . ILE A 1 96 ? 1.771 0.752 3.546 1.00 94.56 96 ILE A N 1
ATOM 768 C CA . ILE A 1 96 ? 0.451 1.255 3.132 1.00 94.56 96 ILE A CA 1
ATOM 769 C C . ILE A 1 96 ? 0.545 2.730 2.731 1.00 94.56 96 ILE A C 1
ATOM 771 O O . ILE A 1 96 ? 0.071 3.109 1.665 1.00 94.56 96 ILE A O 1
ATOM 775 N N . PHE A 1 97 ? 1.184 3.566 3.548 1.00 93.75 97 PHE A N 1
ATOM 776 C CA . PHE A 1 97 ? 1.362 4.990 3.251 1.00 93.75 97 PHE A CA 1
ATOM 777 C C . PHE A 1 97 ? 2.220 5.215 2.010 1.00 93.75 97 PHE A C 1
ATOM 779 O O . PHE A 1 97 ? 1.932 6.095 1.204 1.00 93.75 97 PHE A O 1
ATOM 786 N N . ARG A 1 98 ? 3.198 4.340 1.785 1.00 88.75 98 ARG A N 1
ATOM 787 C CA . ARG A 1 98 ? 3.972 4.279 0.553 1.00 88.75 98 ARG A CA 1
ATOM 788 C C . ARG A 1 98 ? 3.078 4.072 -0.669 1.00 88.75 98 ARG A C 1
ATOM 790 O O . ARG A 1 98 ? 3.229 4.773 -1.660 1.00 88.75 98 ARG A O 1
ATOM 797 N N . HIS A 1 99 ? 2.095 3.175 -0.587 1.00 89.44 99 HIS A N 1
ATOM 798 C CA . HIS A 1 99 ? 1.138 2.979 -1.678 1.00 89.44 99 HIS A CA 1
ATOM 799 C C . HIS A 1 99 ? 0.267 4.215 -1.953 1.00 89.44 99 HIS A C 1
ATOM 801 O O . HIS A 1 99 ? -0.159 4.398 -3.089 1.00 89.44 99 HIS A O 1
ATOM 807 N N . ILE A 1 100 ? 0.008 5.049 -0.941 1.00 90.50 100 ILE A N 1
ATOM 808 C CA . ILE A 1 100 ? -0.722 6.318 -1.098 1.00 90.50 100 ILE A CA 1
ATOM 809 C C . ILE A 1 100 ? 0.146 7.364 -1.814 1.00 90.50 100 ILE A C 1
ATOM 811 O O . ILE A 1 100 ? -0.351 8.103 -2.661 1.00 90.50 100 ILE A O 1
ATOM 815 N N . MET A 1 101 ? 1.445 7.387 -1.505 1.00 82.88 101 MET A N 1
ATOM 816 C CA . MET A 1 101 ? 2.435 8.288 -2.112 1.00 82.88 101 MET A CA 1
ATOM 817 C C . MET A 1 101 ? 2.749 7.944 -3.578 1.00 82.88 101 MET A C 1
ATOM 819 O O . MET A 1 101 ? 3.016 8.823 -4.400 1.00 82.88 101 MET A O 1
ATOM 823 N N . GLU A 1 102 ? 2.728 6.656 -3.913 1.00 78.69 102 GLU A N 1
ATOM 824 C CA . GLU A 1 102 ? 3.076 6.130 -5.233 1.00 78.69 102 GLU A CA 1
ATOM 825 C C . GLU A 1 102 ? 1.882 6.148 -6.200 1.00 78.69 102 GLU A C 1
ATOM 827 O O . GLU A 1 102 ? 1.251 5.116 -6.452 1.00 78.69 102 GLU A O 1
ATOM 832 N N . ASP A 1 103 ? 1.595 7.301 -6.809 1.00 77.62 103 ASP A N 1
ATOM 833 C CA . ASP A 1 103 ? 0.820 7.316 -8.054 1.00 77.62 103 ASP A CA 1
ATOM 834 C C . ASP A 1 103 ? 1.581 6.577 -9.176 1.00 77.62 103 ASP A C 1
ATOM 836 O O . ASP A 1 103 ? 2.764 6.248 -9.040 1.00 77.62 103 ASP A O 1
ATOM 840 N N . LYS A 1 104 ? 0.918 6.284 -10.309 1.00 73.31 104 LYS A N 1
ATOM 841 C CA . LYS A 1 104 ? 1.546 5.507 -11.400 1.00 73.31 104 LYS A CA 1
ATOM 842 C C . LYS A 1 104 ? 2.904 6.099 -11.809 1.00 73.31 104 LYS A C 1
ATOM 844 O O . LYS A 1 104 ? 3.826 5.342 -12.099 1.00 73.31 104 LYS A O 1
ATOM 849 N N . LYS A 1 105 ? 3.029 7.429 -11.822 1.00 73.62 105 LYS A N 1
ATOM 850 C CA . LYS A 1 105 ? 4.255 8.125 -12.223 1.00 73.62 105 LYS A CA 1
ATOM 851 C C . LYS A 1 105 ? 5.344 8.025 -11.154 1.00 73.62 105 LYS A C 1
ATOM 853 O O . LYS A 1 105 ? 6.453 7.616 -11.487 1.00 73.62 105 LYS A O 1
ATOM 858 N N . ASN A 1 106 ? 5.035 8.312 -9.889 1.00 74.38 106 ASN A N 1
ATOM 859 C CA . ASN A 1 106 ? 5.968 8.150 -8.771 1.00 74.38 106 ASN A CA 1
ATOM 860 C C . ASN A 1 106 ? 6.447 6.702 -8.657 1.00 74.38 106 ASN A C 1
ATOM 862 O O . ASN A 1 106 ? 7.631 6.467 -8.435 1.00 74.38 106 ASN A O 1
ATOM 866 N N . LEU A 1 107 ? 5.565 5.728 -8.900 1.00 77.12 107 LEU A N 1
ATOM 867 C CA . LEU A 1 107 ? 5.942 4.322 -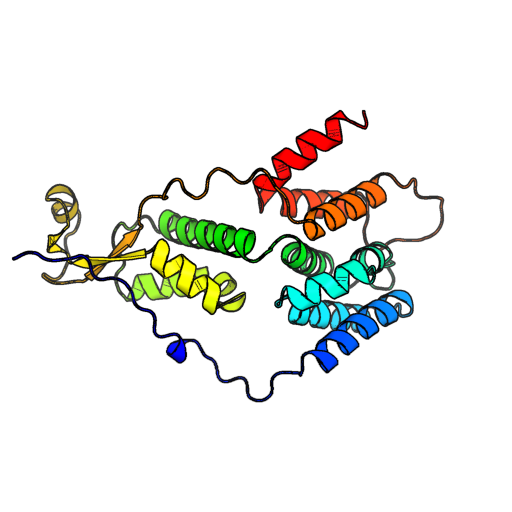8.929 1.00 77.12 107 LEU A CA 1
ATOM 868 C C . LEU A 1 107 ? 6.978 4.037 -10.026 1.00 77.12 107 LEU A C 1
ATOM 870 O O . LEU A 1 107 ? 7.988 3.401 -9.732 1.00 77.12 107 LEU A O 1
ATOM 874 N N . CYS A 1 108 ? 6.786 4.538 -11.254 1.00 79.00 108 CYS A N 1
ATOM 875 C CA . CYS A 1 108 ? 7.788 4.397 -12.318 1.00 79.00 108 CYS A CA 1
ATOM 876 C C . CYS A 1 108 ? 9.157 4.951 -11.890 1.00 79.00 108 CYS A C 1
ATOM 878 O O . CYS A 1 108 ? 10.173 4.288 -12.086 1.00 79.00 108 CYS A O 1
ATOM 880 N N . LEU A 1 109 ? 9.180 6.132 -11.266 1.00 76.75 109 LEU A N 1
ATOM 881 C CA . LEU A 1 109 ? 10.412 6.801 -10.836 1.00 76.75 109 LEU A CA 1
ATOM 882 C C . LEU A 1 109 ? 11.123 6.057 -9.706 1.00 76.75 109 LEU A C 1
ATOM 884 O O . LEU A 1 109 ? 12.334 5.840 -9.760 1.00 76.75 109 LEU A O 1
ATOM 888 N N . THR A 1 110 ? 10.380 5.627 -8.688 1.00 78.50 110 THR A N 1
ATOM 889 C CA . THR A 1 110 ? 10.932 4.835 -7.586 1.00 78.50 110 THR A CA 1
ATOM 890 C C . THR A 1 110 ? 11.476 3.504 -8.097 1.00 78.50 110 THR A C 1
ATOM 892 O O . THR A 1 110 ? 12.569 3.094 -7.698 1.00 78.50 110 THR A O 1
ATOM 895 N N . MET A 1 111 ? 10.763 2.851 -9.023 1.00 84.88 111 MET A N 1
ATOM 896 C CA . MET A 1 111 ? 11.257 1.645 -9.683 1.00 84.88 111 MET A CA 1
ATOM 897 C C . MET A 1 111 ? 12.539 1.930 -10.468 1.00 84.88 111 MET A C 1
ATOM 899 O O . MET A 1 111 ? 13.517 1.210 -10.284 1.00 84.88 111 MET A O 1
ATOM 903 N N . GLU A 1 112 ? 12.589 2.997 -11.266 1.00 84.69 112 GLU A N 1
ATOM 904 C CA . GLU A 1 112 ? 13.779 3.379 -12.033 1.00 84.69 112 GLU A CA 1
ATOM 905 C C . GLU A 1 112 ? 14.985 3.610 -11.122 1.00 84.69 112 GLU A C 1
ATOM 907 O O . GLU A 1 112 ? 16.040 3.011 -11.338 1.00 84.69 112 GLU A O 1
ATOM 912 N N . LYS A 1 113 ? 14.815 4.395 -10.053 1.00 82.44 113 LYS A N 1
ATOM 913 C CA . LYS A 1 113 ? 15.861 4.645 -9.056 1.00 82.44 113 LYS A CA 1
ATOM 914 C C . LYS A 1 113 ? 16.356 3.342 -8.426 1.00 82.44 113 LYS A C 1
ATOM 916 O O . LYS A 1 113 ? 17.561 3.140 -8.315 1.00 82.44 113 LYS A O 1
ATOM 921 N N . SER A 1 114 ? 15.447 2.435 -8.058 1.00 83.81 114 SER A N 1
ATOM 922 C CA . SER A 1 114 ? 15.813 1.136 -7.475 1.00 83.81 114 SER A CA 1
ATOM 923 C C . SER A 1 114 ? 16.561 0.228 -8.459 1.00 83.81 114 SER A C 1
ATOM 925 O O . SER A 1 114 ? 17.520 -0.438 -8.070 1.00 83.81 114 SER A O 1
ATOM 927 N N . ILE A 1 115 ? 16.173 0.247 -9.740 1.00 83.31 115 ILE A N 1
ATOM 928 C CA . ILE A 1 115 ? 16.837 -0.487 -10.820 1.00 83.31 115 ILE A CA 1
ATOM 929 C C . ILE A 1 115 ? 18.242 0.072 -11.032 1.00 83.31 115 ILE A C 1
ATOM 931 O O . ILE A 1 115 ? 19.207 -0.685 -10.995 1.00 83.31 115 ILE A O 1
ATOM 935 N N . ARG A 1 116 ? 18.377 1.394 -11.182 1.00 81.62 116 ARG A N 1
ATOM 936 C CA . ARG A 1 116 ? 19.673 2.064 -11.355 1.00 81.62 116 ARG A CA 1
ATOM 937 C C . ARG A 1 116 ? 20.596 1.834 -10.160 1.00 81.62 116 ARG A C 1
ATOM 939 O O . ARG A 1 116 ? 21.749 1.479 -10.370 1.00 81.62 116 ARG A O 1
ATOM 946 N N . GLN A 1 117 ? 20.093 1.938 -8.929 1.00 81.06 117 GLN A N 1
ATOM 947 C CA . GLN A 1 117 ? 20.883 1.661 -7.725 1.00 81.06 117 GLN A CA 1
ATOM 948 C C . GLN A 1 117 ? 21.383 0.214 -7.699 1.00 81.06 117 GLN A C 1
ATOM 950 O O . GLN A 1 117 ? 22.569 -0.027 -7.490 1.00 81.06 117 GLN A O 1
ATOM 955 N N . ALA A 1 118 ? 20.502 -0.750 -7.990 1.00 78.75 118 ALA A N 1
ATOM 956 C CA . ALA A 1 118 ? 20.887 -2.154 -8.056 1.00 78.75 118 ALA A CA 1
ATOM 957 C C . ALA A 1 118 ? 21.955 -2.415 -9.129 1.00 78.75 118 ALA A C 1
ATOM 959 O O . ALA A 1 118 ? 22.733 -3.350 -8.977 1.00 78.75 118 ALA A O 1
ATOM 960 N N . LEU A 1 119 ? 22.011 -1.613 -10.194 1.00 75.12 119 LEU A N 1
ATOM 961 C CA . LEU A 1 119 ? 23.019 -1.729 -11.250 1.00 75.12 119 LEU A CA 1
ATOM 962 C C . LEU A 1 119 ? 24.336 -1.017 -10.885 1.00 75.12 119 LEU A C 1
ATOM 964 O O . LEU A 1 119 ? 25.409 -1.500 -11.228 1.00 75.12 119 LEU A O 1
ATOM 968 N N . ILE A 1 120 ? 24.284 0.100 -10.156 1.00 69.31 120 ILE A N 1
ATOM 969 C CA . ILE A 1 120 ? 25.482 0.819 -9.687 1.00 69.31 120 ILE A CA 1
ATOM 970 C C . ILE A 1 120 ? 26.231 -0.004 -8.630 1.00 69.31 120 ILE A C 1
ATOM 972 O O . ILE A 1 120 ? 27.448 -0.161 -8.723 1.00 69.31 120 ILE A O 1
ATOM 976 N N . ASP A 1 121 ? 25.506 -0.589 -7.671 1.00 62.50 121 ASP A N 1
ATOM 977 C CA . ASP A 1 121 ? 26.080 -1.359 -6.554 1.00 62.50 121 ASP A CA 1
ATOM 978 C C . ASP A 1 121 ? 26.815 -2.635 -6.994 1.00 62.50 121 ASP A C 1
ATOM 980 O O . ASP A 1 121 ? 27.531 -3.245 -6.200 1.00 62.50 121 ASP A O 1
ATOM 984 N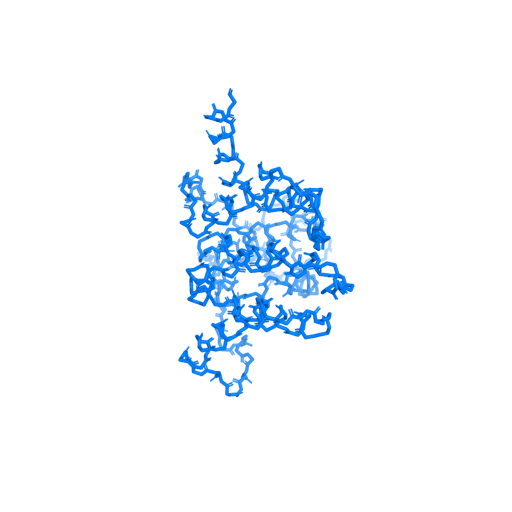 N . ASN A 1 122 ? 26.607 -3.092 -8.231 1.00 57.03 122 ASN A N 1
ATOM 985 C CA . ASN A 1 122 ? 27.280 -4.276 -8.759 1.00 57.03 122 ASN A CA 1
ATOM 986 C C . ASN A 1 122 ? 28.558 -3.946 -9.555 1.00 57.03 122 ASN A C 1
ATOM 988 O O . ASN A 1 122 ? 29.237 -4.882 -9.956 1.00 57.03 122 ASN A O 1
ATOM 992 N N . HIS A 1 123 ? 28.923 -2.665 -9.734 1.00 50.47 123 HIS A N 1
ATOM 993 C CA . HIS A 1 123 ? 30.179 -2.176 -10.342 1.00 50.47 123 HIS A CA 1
ATOM 994 C C . HIS A 1 123 ? 30.589 -2.770 -11.709 1.00 50.47 123 HIS A C 1
ATOM 996 O O . HIS A 1 123 ? 31.650 -2.418 -12.226 1.00 50.47 123 HIS A O 1
ATOM 1002 N N . SER A 1 124 ? 29.775 -3.629 -12.325 1.00 50.09 124 SER A N 1
ATOM 1003 C CA . SER A 1 124 ? 30.059 -4.253 -13.608 1.00 50.09 124 SER A CA 1
ATOM 1004 C C . SER A 1 124 ? 29.331 -3.508 -14.728 1.00 50.09 124 SER A C 1
ATOM 1006 O O . SER A 1 124 ? 28.113 -3.335 -14.735 1.00 50.09 124 SER A O 1
ATOM 1008 N N . VAL A 1 125 ? 30.116 -3.039 -15.701 1.00 49.16 125 VAL A N 1
ATOM 1009 C CA . VAL A 1 125 ? 29.636 -2.437 -16.961 1.00 49.16 125 VAL A CA 1
ATOM 1010 C C . VAL A 1 125 ? 28.985 -3.507 -17.860 1.00 49.16 125 VAL A C 1
ATOM 1012 O O . VAL A 1 125 ? 28.354 -3.191 -18.864 1.00 49.16 125 VAL A O 1
ATOM 1015 N N . GLN A 1 126 ? 29.123 -4.788 -17.495 1.00 54.34 126 GLN A N 1
ATOM 1016 C CA . GLN A 1 126 ? 28.639 -5.939 -18.244 1.00 54.34 126 GLN A CA 1
ATOM 1017 C C . GLN A 1 126 ? 28.163 -7.029 -17.283 1.00 54.34 126 GLN A C 1
ATOM 1019 O O . GLN A 1 126 ? 28.881 -7.374 -16.351 1.00 54.34 126 GLN A O 1
ATOM 1024 N N . TYR A 1 127 ? 26.975 -7.579 -17.533 1.00 56.47 127 TYR A N 1
ATOM 1025 C CA . TYR A 1 127 ? 26.379 -8.627 -16.710 1.00 56.47 127 TYR A CA 1
ATOM 1026 C C . TYR A 1 127 ? 26.323 -9.937 -17.485 1.00 56.47 127 TYR A C 1
ATOM 1028 O O . TYR A 1 127 ? 25.547 -10.061 -18.435 1.00 56.47 127 TYR A O 1
ATOM 1036 N N . ASP A 1 128 ? 27.094 -10.931 -17.051 1.00 55.94 128 ASP A N 1
ATOM 1037 C CA . ASP A 1 128 ? 26.873 -12.308 -17.488 1.00 55.94 128 ASP A CA 1
ATOM 1038 C C . ASP A 1 128 ? 25.485 -12.785 -17.024 1.00 55.94 128 ASP A C 1
ATOM 1040 O O . ASP A 1 128 ? 24.916 -12.294 -16.044 1.00 55.94 128 ASP A O 1
ATOM 1044 N N . SER A 1 129 ? 24.924 -13.792 -17.700 1.00 54.72 129 SER A N 1
ATOM 1045 C CA . SER A 1 129 ? 23.594 -14.343 -17.370 1.00 54.72 129 SER A CA 1
ATOM 1046 C C . SER A 1 129 ? 23.433 -14.741 -15.889 1.00 54.72 129 SER A C 1
ATOM 1048 O O . SER A 1 129 ? 22.332 -14.672 -15.333 1.00 54.72 129 SER A O 1
ATOM 1050 N N . HIS A 1 130 ? 24.527 -15.115 -15.216 1.00 54.00 130 HIS A N 1
ATOM 1051 C CA . HIS A 1 130 ? 24.547 -15.399 -13.783 1.00 54.00 130 HIS A CA 1
ATOM 1052 C C . HIS A 1 130 ? 24.366 -14.133 -12.928 1.00 54.00 130 HIS A C 1
ATOM 1054 O O . HIS A 1 130 ? 23.581 -14.140 -11.979 1.00 54.00 130 HIS A O 1
ATOM 1060 N N . GLU A 1 131 ? 25.014 -13.028 -13.294 1.00 65.25 131 GLU A N 1
ATOM 1061 C CA . GLU A 1 131 ? 24.899 -11.750 -12.587 1.00 65.25 131 GLU A CA 1
ATOM 1062 C C . GLU A 1 131 ? 23.529 -11.101 -12.801 1.00 65.25 131 GLU A C 1
ATOM 1064 O O . GLU A 1 131 ? 22.956 -10.534 -11.870 1.00 65.25 131 GLU A O 1
ATOM 1069 N N . PHE A 1 132 ? 22.930 -11.281 -13.981 1.00 68.69 132 PHE A N 1
ATOM 1070 C CA . PHE A 1 132 ? 21.569 -10.813 -14.239 1.00 68.69 132 PHE A CA 1
ATOM 1071 C C . PHE A 1 132 ? 20.539 -11.476 -13.312 1.00 68.69 132 PHE A C 1
ATOM 1073 O O . PHE A 1 132 ? 19.674 -10.800 -12.758 1.00 68.69 132 PHE A O 1
ATOM 1080 N N . ASN A 1 133 ? 20.669 -12.780 -13.045 1.00 68.94 133 ASN A N 1
ATOM 1081 C CA . ASN A 1 133 ? 19.816 -13.470 -12.070 1.00 68.94 133 ASN A CA 1
ATOM 1082 C C . ASN A 1 133 ? 20.007 -12.934 -10.637 1.00 68.94 133 ASN A C 1
ATOM 1084 O O . ASN A 1 133 ? 19.046 -12.860 -9.865 1.00 68.94 133 ASN A O 1
ATOM 1088 N N . LEU A 1 134 ? 21.225 -12.514 -10.273 1.00 73.12 134 LEU A N 1
ATOM 1089 C CA . LEU A 1 134 ? 21.499 -11.875 -8.981 1.00 73.12 134 LEU A CA 1
ATOM 1090 C C . LEU A 1 134 ? 20.834 -10.496 -8.881 1.00 73.12 134 LEU A C 1
ATOM 1092 O O . LEU A 1 134 ? 20.245 -10.183 -7.842 1.00 73.12 134 LEU A O 1
ATOM 1096 N N . ILE A 1 135 ? 20.875 -9.702 -9.953 1.00 75.38 135 ILE A N 1
ATOM 1097 C CA . ILE A 1 135 ? 20.175 -8.414 -10.035 1.00 75.38 135 ILE A CA 1
ATOM 1098 C C . ILE A 1 135 ? 18.664 -8.616 -9.955 1.00 75.38 135 ILE A C 1
ATOM 1100 O O . ILE A 1 135 ? 18.015 -7.970 -9.139 1.00 75.38 135 ILE A O 1
ATOM 1104 N N . LEU A 1 136 ? 18.094 -9.541 -10.735 1.00 77.88 136 LEU A N 1
ATOM 1105 C CA . LEU A 1 136 ? 16.659 -9.837 -10.695 1.00 77.88 136 LEU A CA 1
ATOM 1106 C C . LEU A 1 136 ? 16.205 -10.245 -9.292 1.00 77.88 136 LEU A C 1
ATOM 1108 O O . LEU A 1 136 ? 15.128 -9.852 -8.849 1.00 77.88 136 LEU A O 1
ATOM 1112 N N . ARG A 1 137 ? 17.050 -10.968 -8.547 1.00 79.38 137 ARG A N 1
ATOM 1113 C CA . ARG A 1 137 ? 16.786 -11.285 -7.141 1.00 79.38 137 ARG A CA 1
ATOM 1114 C C . ARG A 1 137 ? 16.788 -10.037 -6.253 1.00 79.38 137 ARG A C 1
ATOM 1116 O O . ARG A 1 137 ? 15.886 -9.913 -5.427 1.00 79.38 137 ARG A O 1
ATOM 1123 N N . LYS A 1 138 ? 17.738 -9.107 -6.430 1.00 81.94 138 LYS A N 1
ATOM 1124 C CA . LYS A 1 138 ? 17.731 -7.799 -5.735 1.00 81.94 138 LYS A CA 1
ATOM 1125 C C . LYS A 1 138 ? 16.486 -6.973 -6.095 1.00 81.94 138 LYS A C 1
ATOM 1127 O O . LYS A 1 138 ? 15.933 -6.301 -5.233 1.00 81.94 138 LYS A O 1
ATOM 1132 N N . LEU A 1 139 ? 16.011 -7.078 -7.337 1.00 84.06 139 LEU A N 1
ATOM 1133 C CA . LEU A 1 139 ? 14.830 -6.380 -7.853 1.00 84.06 139 LEU A CA 1
ATOM 1134 C C . LEU A 1 139 ? 13.506 -7.111 -7.596 1.00 84.06 139 LEU A C 1
ATOM 1136 O O . LEU A 1 139 ? 12.451 -6.584 -7.936 1.00 84.06 139 LEU A O 1
ATOM 1140 N N . SER A 1 140 ? 13.516 -8.278 -6.949 1.00 82.81 140 SER A N 1
ATOM 1141 C CA . SER A 1 140 ? 12.297 -9.028 -6.618 1.00 82.81 140 SER A CA 1
ATOM 1142 C C . SER A 1 140 ? 11.229 -8.183 -5.890 1.00 82.81 140 SER A C 1
ATOM 1144 O O . SER A 1 140 ? 10.059 -8.226 -6.291 1.00 82.81 140 SER A O 1
ATOM 1146 N N . PRO A 1 141 ? 11.573 -7.323 -4.906 1.00 80.44 141 PRO A N 1
ATOM 1147 C CA . PRO A 1 141 ? 10.595 -6.426 -4.280 1.00 80.44 141 PRO A CA 1
ATOM 1148 C C . PRO A 1 141 ? 9.956 -5.434 -5.266 1.00 80.44 141 PRO A C 1
ATOM 1150 O O . PRO A 1 141 ? 8.784 -5.094 -5.135 1.00 80.44 141 PRO A O 1
ATOM 1153 N N . VAL A 1 142 ? 10.711 -5.005 -6.278 1.00 81.75 142 VAL A N 1
ATOM 1154 C CA . VAL A 1 142 ? 10.277 -4.063 -7.320 1.00 81.75 142 VAL A CA 1
ATOM 1155 C C . VAL A 1 142 ? 9.343 -4.766 -8.309 1.00 81.75 142 VAL A C 1
ATOM 1157 O O . VAL A 1 142 ? 8.251 -4.284 -8.596 1.00 81.75 142 VAL A O 1
ATOM 1160 N N . ILE A 1 143 ? 9.723 -5.964 -8.759 1.00 83.00 143 ILE A N 1
ATOM 1161 C CA . ILE A 1 143 ? 8.939 -6.789 -9.691 1.00 83.00 143 ILE A CA 1
ATOM 1162 C C . ILE A 1 143 ? 7.590 -7.174 -9.072 1.00 83.00 143 ILE A C 1
ATOM 1164 O O . ILE A 1 143 ? 6.546 -7.080 -9.715 1.00 83.00 143 ILE A O 1
ATOM 1168 N N . THR A 1 144 ? 7.597 -7.589 -7.803 1.00 81.62 144 THR A N 1
ATOM 1169 C CA . THR A 1 144 ? 6.387 -8.037 -7.091 1.00 81.62 144 THR A CA 1
ATOM 1170 C C . THR A 1 144 ? 5.420 -6.905 -6.741 1.00 81.62 144 THR A C 1
ATOM 1172 O O . THR A 1 144 ? 4.267 -7.182 -6.387 1.00 81.62 144 THR A O 1
ATOM 1175 N N . ARG A 1 145 ? 5.862 -5.643 -6.833 1.00 80.25 145 ARG A N 1
ATOM 1176 C CA . ARG A 1 145 ? 5.027 -4.452 -6.648 1.00 80.25 145 ARG A CA 1
ATOM 1177 C C . ARG A 1 145 ? 4.126 -4.216 -7.859 1.00 80.25 145 ARG A C 1
ATOM 1179 O O . ARG A 1 145 ? 2.920 -4.070 -7.683 1.00 80.25 145 ARG A O 1
ATOM 1186 N N . SER A 1 146 ? 4.698 -4.206 -9.061 1.00 80.56 146 SER A N 1
ATOM 1187 C CA . SER A 1 146 ? 3.963 -4.148 -10.329 1.00 80.56 146 SER A CA 1
ATOM 1188 C C . SER A 1 146 ? 4.853 -4.642 -11.463 1.00 80.56 146 SER A C 1
ATOM 1190 O O . SER A 1 146 ? 5.767 -3.939 -11.892 1.00 80.56 146 SER A O 1
ATOM 1192 N N . SER A 1 147 ? 4.576 -5.843 -11.968 1.00 82.38 147 SER A N 1
ATOM 1193 C CA . SER A 1 147 ? 5.340 -6.424 -13.073 1.00 82.38 147 SER A CA 1
ATOM 1194 C C . SER A 1 147 ? 5.200 -5.610 -14.358 1.00 82.38 147 SER A C 1
ATOM 1196 O O . SER A 1 147 ? 6.177 -5.441 -15.076 1.00 82.38 147 SER A O 1
ATOM 1198 N N . ASP A 1 148 ? 4.013 -5.066 -14.633 1.00 80.12 148 ASP A N 1
ATOM 1199 C CA . ASP A 1 148 ? 3.756 -4.292 -15.850 1.00 80.12 148 ASP A CA 1
ATOM 1200 C C . ASP A 1 148 ? 4.564 -2.990 -15.884 1.00 80.12 148 ASP A C 1
ATOM 1202 O O . ASP A 1 148 ? 5.198 -2.682 -16.893 1.00 80.12 148 ASP A O 1
ATOM 1206 N N . ILE A 1 149 ? 4.575 -2.251 -14.768 1.00 81.69 149 ILE A N 1
ATOM 1207 C CA . ILE A 1 149 ? 5.341 -1.003 -14.649 1.00 81.69 149 ILE A CA 1
ATOM 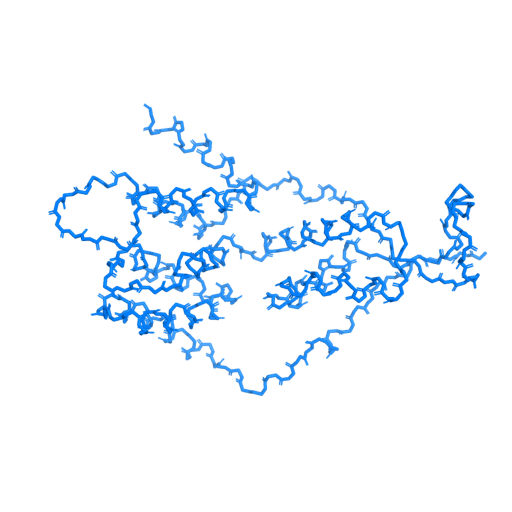1208 C C . ILE A 1 149 ? 6.836 -1.310 -14.609 1.00 81.69 149 ILE A C 1
ATOM 1210 O O . ILE A 1 149 ? 7.617 -0.623 -15.258 1.00 81.69 149 ILE A O 1
ATOM 1214 N N . PHE A 1 150 ? 7.238 -2.380 -13.920 1.00 84.44 150 PHE A N 1
ATOM 1215 C CA . PHE A 1 150 ? 8.627 -2.823 -13.919 1.00 84.44 150 PHE A CA 1
ATOM 1216 C C . PHE A 1 150 ? 9.128 -3.097 -15.340 1.00 84.44 150 PHE A C 1
ATOM 1218 O O . PHE A 1 150 ? 10.186 -2.603 -15.711 1.00 84.44 150 PHE A O 1
ATOM 1225 N N . LEU A 1 151 ? 8.365 -3.829 -16.158 1.00 82.69 151 LEU A N 1
ATOM 1226 C CA . LEU A 1 151 ? 8.740 -4.103 -17.546 1.00 82.69 151 LEU A CA 1
ATOM 1227 C C . LEU A 1 151 ? 8.851 -2.827 -18.386 1.00 82.69 151 LEU A C 1
ATOM 1229 O O . LEU A 1 151 ? 9.778 -2.706 -19.187 1.00 82.69 151 LEU A O 1
ATOM 1233 N N . GLU A 1 152 ? 7.934 -1.876 -18.198 1.00 83.06 152 GLU A N 1
ATOM 1234 C CA . GLU A 1 152 ? 7.974 -0.567 -18.860 1.00 83.06 152 GLU A CA 1
ATOM 1235 C C . GLU A 1 152 ? 9.255 0.197 -18.492 1.00 83.06 152 GLU A C 1
ATOM 1237 O O . GLU A 1 152 ? 10.012 0.610 -19.371 1.00 83.06 152 GLU A O 1
ATOM 1242 N N . VAL A 1 153 ? 9.552 0.304 -17.195 1.00 83.25 153 VAL A N 1
ATOM 1243 C CA . VAL A 1 153 ? 10.731 1.014 -16.684 1.00 83.25 153 VAL A CA 1
ATOM 1244 C C . VAL A 1 153 ? 12.025 0.328 -17.113 1.00 83.25 153 VAL A C 1
ATOM 1246 O O . VAL A 1 153 ? 12.934 0.983 -17.614 1.00 83.25 153 VAL A O 1
ATOM 1249 N N . VAL A 1 154 ? 12.115 -0.995 -16.983 1.00 82.12 154 VAL A N 1
ATOM 1250 C CA . VAL A 1 154 ? 13.300 -1.756 -17.395 1.00 82.12 154 VAL A CA 1
ATOM 1251 C C . VAL A 1 154 ? 13.562 -1.604 -18.891 1.00 82.12 154 VAL A C 1
ATOM 1253 O O . VAL A 1 154 ? 14.714 -1.447 -19.275 1.00 82.12 154 VAL A O 1
ATOM 1256 N N . SER A 1 155 ? 12.530 -1.582 -19.735 1.00 79.06 155 SER A N 1
ATOM 1257 C CA . SER A 1 155 ? 12.698 -1.376 -21.184 1.00 79.06 155 SER A CA 1
ATOM 1258 C C . SER A 1 155 ? 13.219 0.028 -21.530 1.00 79.06 155 SER A C 1
ATOM 1260 O O . SER A 1 155 ? 13.884 0.220 -22.553 1.00 79.06 155 SER A O 1
ATOM 1262 N N . ASN A 1 156 ? 12.935 1.015 -20.676 1.00 80.06 156 ASN A N 1
ATOM 1263 C CA . ASN A 1 156 ? 13.425 2.383 -20.825 1.00 80.06 156 ASN A CA 1
ATOM 1264 C C . ASN A 1 156 ? 14.858 2.540 -20.296 1.00 80.06 156 ASN A C 1
ATOM 1266 O O . ASN A 1 156 ? 15.663 3.235 -20.913 1.00 80.06 156 ASN A O 1
ATOM 1270 N N . VAL A 1 157 ? 15.188 1.864 -19.193 1.00 79.56 157 VAL A N 1
ATOM 1271 C CA . VAL A 1 157 ? 16.482 1.974 -18.499 1.00 79.56 157 VAL A CA 1
ATOM 1272 C C . VAL A 1 157 ? 17.544 1.048 -19.092 1.00 79.56 157 VAL A C 1
ATOM 1274 O O . VAL A 1 157 ? 18.708 1.432 -19.166 1.00 79.56 157 VAL A O 1
ATOM 1277 N N . LEU A 1 158 ? 17.176 -0.160 -19.514 1.00 77.25 158 LEU A N 1
ATOM 1278 C CA . LEU A 1 158 ? 18.105 -1.197 -19.963 1.00 77.25 158 LEU A CA 1
ATOM 1279 C C . LEU A 1 158 ? 18.030 -1.425 -21.472 1.00 77.25 158 LEU A C 1
ATOM 1281 O O . LEU A 1 158 ? 16.970 -1.367 -22.094 1.00 77.25 158 LEU A O 1
ATOM 1285 N N . GLN A 1 159 ? 19.178 -1.743 -22.060 1.00 75.12 159 GLN A N 1
ATOM 1286 C CA . GLN A 1 159 ? 19.312 -2.131 -23.457 1.00 75.12 159 GLN A CA 1
ATOM 1287 C C . GLN A 1 159 ? 20.352 -3.243 -23.597 1.00 75.12 159 GLN A C 1
ATOM 1289 O O . GLN A 1 159 ? 21.345 -3.240 -22.879 1.00 75.12 159 GLN A O 1
ATOM 1294 N N . LEU A 1 160 ? 20.146 -4.181 -24.526 1.00 71.69 160 LEU A N 1
ATOM 1295 C CA . LEU A 1 160 ? 21.176 -5.160 -24.875 1.00 71.69 160 LEU A CA 1
ATOM 1296 C C . LEU A 1 160 ? 22.008 -4.641 -26.047 1.00 71.69 160 LEU A C 1
ATOM 1298 O O . LEU A 1 160 ? 21.468 -4.314 -27.108 1.00 71.69 160 LEU A O 1
ATOM 1302 N N . LEU A 1 161 ? 23.321 -4.583 -25.850 1.00 68.75 161 LEU A N 1
ATOM 1303 C CA . LEU A 1 161 ? 24.295 -4.198 -26.863 1.00 68.75 161 LEU A CA 1
ATOM 1304 C C . LEU A 1 161 ? 25.228 -5.378 -27.158 1.00 68.75 161 LEU A C 1
ATOM 1306 O O . LEU A 1 161 ? 25.714 -6.012 -26.225 1.00 68.75 161 LEU A O 1
ATOM 1310 N N . PRO A 1 162 ? 25.497 -5.698 -28.429 1.00 66.50 162 PRO A N 1
ATOM 1311 C CA . PRO A 1 162 ? 26.572 -6.621 -28.782 1.00 66.50 162 PRO A CA 1
ATOM 1312 C C . PRO A 1 162 ? 27.943 -6.139 -28.270 1.00 66.50 162 PRO A C 1
ATOM 1314 O O . PRO A 1 162 ? 28.200 -4.935 -28.217 1.00 66.50 162 PRO A O 1
ATOM 1317 N N . THR A 1 163 ? 28.856 -7.066 -27.957 1.00 63.09 163 THR A N 1
ATOM 1318 C CA . THR A 1 163 ? 30.247 -6.746 -27.556 1.00 63.09 163 THR A CA 1
ATOM 1319 C C . THR A 1 163 ? 31.012 -5.895 -28.572 1.00 63.09 163 THR A C 1
ATOM 1321 O O . THR A 1 163 ? 31.987 -5.247 -28.207 1.00 63.09 163 THR A O 1
ATOM 1324 N N . SER A 1 164 ? 30.582 -5.873 -29.837 1.00 60.78 164 SER A N 1
ATOM 1325 C CA . SER A 1 164 ? 31.144 -5.039 -30.911 1.00 60.78 164 SER A CA 1
ATOM 1326 C C . SER A 1 164 ? 30.969 -3.530 -30.686 1.00 60.78 164 SER A C 1
ATOM 1328 O O . SER A 1 164 ? 31.668 -2.747 -31.322 1.00 60.78 164 SER A O 1
ATOM 1330 N N . PHE A 1 165 ? 30.068 -3.114 -29.787 1.00 60.56 165 PHE A N 1
ATOM 1331 C CA . PHE A 1 165 ? 29.845 -1.708 -29.425 1.00 60.56 165 PHE A CA 1
ATOM 1332 C C . PHE A 1 165 ? 30.737 -1.215 -28.278 1.00 60.56 165 PHE A C 1
ATOM 1334 O O . PHE A 1 165 ? 30.655 -0.043 -27.912 1.00 60.56 165 PHE A O 1
ATOM 1341 N N . MET A 1 166 ? 31.565 -2.087 -27.698 1.00 58.31 166 MET A N 1
ATOM 1342 C CA . MET A 1 166 ? 32.509 -1.715 -26.644 1.00 58.31 166 MET A CA 1
ATOM 1343 C C . MET A 1 166 ? 33.673 -0.909 -27.218 1.00 58.31 166 MET A C 1
ATOM 1345 O O . MET A 1 166 ? 34.178 -1.199 -28.305 1.00 58.31 166 MET A O 1
ATOM 1349 N N . THR A 1 167 ? 34.124 0.099 -26.477 1.00 57.62 167 THR A N 1
ATOM 1350 C CA . THR A 1 167 ? 35.335 0.845 -26.835 1.00 57.62 167 THR A CA 1
ATOM 1351 C C . THR A 1 167 ? 36.582 0.003 -26.544 1.00 57.62 167 THR A C 1
ATOM 1353 O O . THR A 1 167 ? 36.579 -0.829 -25.638 1.00 57.62 167 THR A O 1
ATOM 1356 N N . GLU A 1 168 ? 37.674 0.210 -27.292 1.00 51.44 168 GLU A N 1
ATOM 1357 C CA . GLU A 1 168 ? 38.902 -0.597 -27.155 1.00 51.44 168 GLU A CA 1
ATOM 1358 C C . GLU A 1 168 ? 39.422 -0.659 -25.703 1.00 51.44 168 GLU A C 1
ATOM 1360 O O . GLU A 1 168 ? 39.872 -1.710 -25.260 1.00 51.44 168 GLU A O 1
ATOM 1365 N N . ASN A 1 169 ? 39.278 0.420 -24.923 1.00 51.34 169 ASN A N 1
ATOM 1366 C CA . ASN A 1 169 ? 39.695 0.475 -23.515 1.00 51.34 169 ASN A CA 1
ATOM 1367 C C . ASN A 1 169 ? 38.886 -0.440 -22.579 1.00 51.34 169 ASN A C 1
ATOM 1369 O O . ASN A 1 169 ? 39.428 -0.915 -21.583 1.00 51.34 169 ASN A O 1
ATOM 1373 N N . GLU A 1 170 ? 37.612 -0.699 -22.876 1.00 53.50 170 GLU A N 1
ATOM 1374 C CA . GLU A 1 170 ? 36.761 -1.581 -22.065 1.00 53.50 170 GLU A CA 1
ATOM 1375 C C . GLU A 1 170 ? 37.161 -3.047 -22.285 1.00 53.50 170 GLU A C 1
ATOM 1377 O O . GLU A 1 170 ? 37.304 -3.801 -21.322 1.00 53.50 170 GLU A O 1
ATOM 1382 N N . TYR A 1 171 ? 37.498 -3.401 -23.530 1.00 49.19 171 TYR A N 1
ATOM 1383 C CA . TYR A 1 171 ? 37.902 -4.746 -23.949 1.00 49.19 171 TYR A CA 1
ATOM 1384 C C . TYR A 1 171 ? 39.178 -5.247 -23.247 1.00 49.19 171 TYR A C 1
ATOM 1386 O O . TYR A 1 171 ? 39.264 -6.411 -22.863 1.00 49.19 171 TYR A O 1
ATOM 1394 N N . TYR A 1 172 ? 40.176 -4.377 -23.041 1.00 45.31 172 TYR A N 1
ATOM 1395 C CA . TYR A 1 172 ? 41.466 -4.772 -22.448 1.00 45.31 172 TYR A CA 1
ATOM 1396 C C . TYR A 1 172 ? 41.422 -5.011 -20.936 1.00 45.31 172 TYR A C 1
ATOM 1398 O O . TYR A 1 172 ? 42.309 -5.671 -20.394 1.00 45.31 172 TYR A O 1
ATOM 1406 N N . THR A 1 173 ? 40.403 -4.504 -20.240 1.00 51.31 173 THR A N 1
ATOM 1407 C CA . THR A 1 173 ? 40.239 -4.760 -18.798 1.00 51.31 173 THR A CA 1
ATOM 1408 C C . THR A 1 173 ? 39.640 -6.138 -18.501 1.00 51.31 173 THR A C 1
ATOM 1410 O O . THR A 1 173 ? 39.574 -6.546 -17.342 1.00 51.31 173 THR A O 1
ATOM 1413 N N . GLN A 1 174 ? 39.215 -6.871 -19.534 1.00 54.44 174 GLN A N 1
ATOM 1414 C CA . GLN A 1 174 ? 38.327 -8.020 -19.411 1.00 54.44 174 GLN A CA 1
ATOM 1415 C C . GLN A 1 174 ? 38.929 -9.246 -20.108 1.00 54.44 174 GLN A C 1
ATOM 1417 O O . GLN A 1 174 ? 38.935 -9.375 -21.327 1.00 54.44 174 GLN A O 1
ATOM 1422 N N . THR A 1 175 ? 39.452 -10.182 -19.320 1.00 47.34 175 THR A N 1
ATOM 1423 C CA . THR A 1 175 ? 40.248 -11.314 -19.822 1.00 47.34 175 THR A CA 1
ATOM 1424 C C . THR A 1 175 ? 39.434 -12.532 -20.279 1.00 47.34 175 THR A C 1
ATOM 1426 O O . THR A 1 175 ? 40.035 -13.491 -20.751 1.00 47.34 175 THR A O 1
ATOM 1429 N N . ASN A 1 176 ? 38.096 -12.522 -20.178 1.00 52.44 176 ASN A N 1
ATOM 1430 C CA . ASN A 1 176 ? 37.253 -13.714 -20.396 1.00 52.44 176 ASN A CA 1
ATOM 1431 C C . ASN A 1 176 ? 35.932 -13.455 -21.151 1.00 52.44 176 ASN A C 1
ATOM 1433 O O . ASN A 1 176 ? 34.940 -14.142 -20.919 1.00 52.44 176 ASN A O 1
ATOM 1437 N N . ILE A 1 177 ? 35.882 -12.484 -22.066 1.00 53.91 177 ILE A N 1
ATOM 1438 C CA . ILE A 1 177 ? 34.666 -12.255 -22.862 1.00 53.91 177 ILE A CA 1
ATOM 1439 C C . ILE A 1 177 ? 34.677 -13.158 -24.091 1.00 53.91 177 ILE A C 1
ATOM 1441 O O . ILE A 1 177 ? 35.562 -13.078 -24.946 1.00 53.91 177 ILE A O 1
ATOM 1445 N N . GLN A 1 178 ? 33.664 -14.016 -24.195 1.00 55.06 178 GLN A N 1
ATOM 1446 C CA . GLN A 1 178 ? 33.432 -14.811 -25.391 1.00 55.06 178 GLN A CA 1
ATOM 1447 C C . GLN A 1 178 ? 32.988 -13.882 -26.533 1.00 55.06 178 GLN A C 1
ATOM 1449 O O . GLN A 1 178 ? 32.020 -13.135 -26.408 1.00 55.06 178 GLN A O 1
ATOM 1454 N N . MET A 1 179 ? 33.718 -13.915 -27.648 1.00 45.47 179 MET A N 1
ATOM 1455 C CA . MET A 1 179 ? 33.430 -13.125 -28.849 1.00 45.47 179 MET A CA 1
ATOM 1456 C C . MET A 1 179 ? 31.978 -13.405 -29.310 1.00 45.47 179 MET A C 1
ATOM 1458 O O . MET A 1 179 ? 31.621 -14.572 -29.461 1.00 45.47 179 MET A O 1
ATOM 1462 N N . ASN A 1 180 ? 31.160 -12.357 -29.507 1.00 55.59 180 ASN A N 1
ATOM 1463 C CA . ASN A 1 180 ? 29.702 -12.371 -29.785 1.00 55.59 180 ASN A CA 1
ATOM 1464 C C . ASN A 1 180 ? 28.732 -12.506 -28.584 1.00 55.59 180 ASN A C 1
ATOM 1466 O O . ASN A 1 180 ? 27.592 -12.939 -28.776 1.00 55.59 180 ASN A O 1
ATOM 1470 N N . SER A 1 181 ? 29.103 -12.117 -27.361 1.00 62.28 181 SER A N 1
ATOM 1471 C CA . SER A 1 181 ? 28.122 -12.020 -26.266 1.00 62.28 181 SER A CA 1
ATOM 1472 C C . SER A 1 181 ? 27.278 -10.729 -26.327 1.00 62.28 181 SER A C 1
ATOM 1474 O O . SER A 1 181 ? 27.623 -9.747 -26.992 1.00 62.28 181 SER A O 1
ATOM 1476 N N . LEU A 1 182 ? 26.113 -10.750 -25.667 1.00 64.75 182 LEU A N 1
ATOM 1477 C CA . LEU A 1 182 ? 25.256 -9.579 -25.465 1.00 64.75 182 LEU A CA 1
ATOM 1478 C C . LEU A 1 182 ? 25.527 -8.998 -24.080 1.00 64.75 182 LEU A C 1
ATOM 1480 O O . LEU A 1 182 ? 25.519 -9.722 -23.088 1.00 64.75 182 LEU A O 1
ATOM 1484 N N . ILE A 1 183 ? 25.711 -7.688 -24.022 1.00 66.38 183 ILE A N 1
ATOM 1485 C CA . ILE A 1 183 ? 25.981 -6.925 -22.812 1.00 66.38 183 ILE A CA 1
ATOM 1486 C C . ILE A 1 183 ? 24.729 -6.145 -22.426 1.00 66.38 183 ILE A C 1
ATOM 1488 O O . ILE A 1 183 ? 24.093 -5.502 -23.262 1.00 66.38 183 ILE A O 1
ATOM 1492 N N . LEU A 1 184 ? 24.397 -6.164 -21.139 1.00 70.75 184 LEU A N 1
ATOM 1493 C CA . LEU A 1 184 ? 23.365 -5.312 -20.566 1.00 70.75 184 LEU A CA 1
ATOM 1494 C C . LEU A 1 184 ? 23.923 -3.906 -20.312 1.00 70.75 184 LEU A C 1
ATOM 1496 O O . LEU A 1 184 ? 24.734 -3.703 -19.416 1.00 70.75 184 LEU A O 1
ATOM 1500 N N . HIS A 1 185 ? 23.457 -2.939 -21.092 1.00 72.25 185 HIS A N 1
ATOM 1501 C CA . HIS A 1 185 ? 23.842 -1.537 -21.016 1.00 72.25 185 HIS A CA 1
ATOM 1502 C C . HIS A 1 185 ? 22.737 -0.694 -20.367 1.00 72.25 185 HIS A C 1
ATOM 1504 O O . HIS A 1 185 ? 21.554 -0.827 -20.695 1.00 72.25 185 HIS A O 1
ATOM 1510 N N . VAL A 1 186 ? 23.130 0.224 -19.481 1.00 74.44 186 VAL A N 1
ATOM 1511 C CA . VAL A 1 186 ? 22.220 1.164 -18.814 1.00 74.44 186 VAL A CA 1
ATOM 1512 C C . VAL A 1 186 ? 22.143 2.456 -19.618 1.00 74.44 186 VAL A C 1
ATOM 1514 O O . VAL A 1 186 ? 23.144 3.135 -19.825 1.00 74.44 186 VAL A O 1
ATOM 1517 N N . ARG A 1 187 ? 20.948 2.822 -20.081 1.00 73.75 187 ARG A N 1
ATOM 1518 C CA . ARG A 1 187 ? 20.731 4.077 -20.803 1.00 73.75 187 ARG A CA 1
ATOM 1519 C C . ARG A 1 187 ? 20.929 5.281 -19.872 1.00 73.75 187 ARG A C 1
ATOM 1521 O O . ARG A 1 187 ? 20.473 5.233 -18.721 1.00 73.75 187 ARG A O 1
ATOM 1528 N N . PRO A 1 188 ? 21.566 6.366 -20.354 1.00 66.94 188 PRO A N 1
ATOM 1529 C CA . PRO A 1 188 ? 21.665 7.606 -19.594 1.00 66.94 188 PRO A CA 1
ATOM 1530 C C . PRO A 1 188 ? 20.264 8.141 -19.279 1.00 66.94 188 PRO A C 1
ATOM 1532 O O . PRO A 1 188 ? 19.319 7.911 -20.036 1.00 66.94 188 PRO A O 1
ATOM 1535 N N . GLU A 1 189 ? 20.124 8.826 -18.145 1.00 64.69 189 GLU A N 1
ATOM 1536 C CA . GLU A 1 189 ? 18.859 9.446 -17.751 1.00 64.69 189 GLU A CA 1
ATOM 1537 C C . GLU A 1 189 ? 18.404 10.426 -18.840 1.00 64.69 189 GLU A C 1
ATOM 1539 O O . GLU A 1 189 ? 19.087 11.397 -19.167 1.00 64.69 189 GLU A O 1
ATOM 1544 N N . THR A 1 190 ? 17.247 10.170 -19.446 1.00 53.44 190 THR A N 1
ATOM 1545 C CA . THR A 1 190 ? 16.624 11.148 -20.335 1.00 53.44 190 THR A CA 1
ATOM 1546 C C . THR A 1 190 ? 16.003 12.249 -19.479 1.00 53.44 190 THR A C 1
ATOM 1548 O O . THR A 1 190 ? 15.168 11.952 -18.627 1.00 53.44 190 THR A O 1
ATOM 1551 N N . ASN A 1 191 ? 16.347 13.514 -19.747 1.00 45.31 191 ASN A N 1
ATOM 1552 C CA . ASN A 1 191 ? 15.871 14.743 -19.075 1.00 45.31 191 ASN A CA 1
ATOM 1553 C C . ASN A 1 191 ? 14.334 14.953 -19.015 1.00 45.31 191 ASN A C 1
ATOM 1555 O O . ASN A 1 191 ? 13.873 16.032 -18.660 1.00 45.31 191 ASN A O 1
ATOM 1559 N N . GLN A 1 192 ? 13.508 13.961 -19.350 1.00 46.41 192 GLN A N 1
ATOM 1560 C CA . GLN A 1 192 ? 12.051 14.015 -19.177 1.00 46.41 192 GLN A CA 1
ATOM 1561 C C . GLN A 1 192 ? 11.608 13.801 -17.714 1.00 46.41 192 GLN A C 1
ATOM 1563 O O . GLN A 1 192 ? 10.416 13.871 -17.416 1.00 46.41 192 GLN A O 1
ATOM 1568 N N . ILE A 1 193 ? 12.552 13.540 -16.799 1.00 48.50 193 ILE A N 1
ATOM 1569 C CA . ILE A 1 193 ? 12.271 13.166 -15.406 1.00 48.50 193 ILE A CA 1
ATOM 1570 C C . ILE A 1 193 ? 12.395 14.345 -14.409 1.00 48.50 193 ILE A C 1
ATOM 1572 O O . ILE A 1 193 ? 11.977 14.239 -13.262 1.00 48.50 193 ILE A O 1
ATOM 1576 N N . THR A 1 194 ? 12.900 15.510 -14.826 1.00 42.78 194 THR A N 1
ATOM 1577 C CA . THR A 1 194 ? 13.327 16.575 -13.892 1.00 42.78 194 THR A CA 1
ATOM 1578 C C . THR A 1 194 ? 12.331 17.716 -13.648 1.00 42.78 194 THR A C 1
ATOM 1580 O O . THR A 1 194 ? 12.619 18.583 -12.828 1.00 42.78 194 THR A O 1
ATOM 1583 N N . ASN A 1 195 ? 11.148 17.718 -14.271 1.00 45.09 195 ASN A N 1
ATOM 1584 C CA . ASN A 1 195 ? 10.120 18.752 -14.064 1.00 45.09 195 ASN A CA 1
ATOM 1585 C C . ASN A 1 195 ? 8.856 18.161 -13.420 1.00 45.09 195 ASN A C 1
ATOM 1587 O O . ASN A 1 195 ? 7.828 18.006 -14.076 1.00 45.09 195 ASN A O 1
ATOM 1591 N N . TYR A 1 196 ? 8.918 17.823 -12.132 1.00 52.44 196 TYR A N 1
ATOM 1592 C CA . TYR A 1 196 ? 7.738 17.386 -11.378 1.00 52.44 196 TYR A CA 1
ATOM 1593 C C . TYR A 1 196 ? 7.680 18.090 -10.023 1.00 52.44 196 TYR A C 1
ATOM 1595 O O . TYR A 1 196 ? 8.123 17.565 -9.007 1.00 52.44 196 TYR A O 1
ATOM 1603 N N . ASP A 1 197 ? 7.128 19.302 -10.029 1.00 52.59 197 ASP A N 1
ATOM 1604 C CA . ASP A 1 197 ? 6.860 20.097 -8.823 1.00 52.59 197 ASP A CA 1
ATOM 1605 C C . ASP A 1 197 ? 5.454 19.843 -8.236 1.00 52.59 197 ASP A C 1
ATOM 1607 O O . ASP A 1 197 ? 5.047 20.531 -7.306 1.00 52.59 197 ASP A O 1
ATOM 1611 N N . GLN A 1 198 ? 4.691 18.872 -8.757 1.00 58.91 198 GLN A N 1
ATOM 1612 C CA . GLN A 1 198 ? 3.330 18.581 -8.289 1.00 58.91 198 GLN A CA 1
ATOM 1613 C C . GLN A 1 198 ? 3.260 17.230 -7.581 1.00 58.91 198 GLN A C 1
ATOM 1615 O O . GLN A 1 198 ? 3.570 16.188 -8.162 1.00 58.91 198 GLN A O 1
ATOM 1620 N N . ILE A 1 199 ? 2.837 17.264 -6.321 1.00 67.25 199 ILE A N 1
ATOM 1621 C CA . ILE A 1 199 ? 2.529 16.083 -5.519 1.00 67.25 199 ILE A CA 1
ATOM 1622 C C . ILE A 1 199 ? 1.110 15.636 -5.860 1.00 67.25 199 ILE A C 1
ATOM 1624 O O . ILE A 1 199 ? 0.239 16.453 -6.146 1.00 67.25 199 ILE A O 1
ATOM 1628 N N . GLY A 1 200 ? 0.879 14.323 -5.894 1.00 75.44 200 GLY A N 1
ATOM 1629 C CA . GLY A 1 200 ? -0.466 13.799 -6.114 1.00 75.44 200 GLY A CA 1
ATOM 1630 C C . GLY A 1 200 ? -1.402 14.204 -4.972 1.00 75.44 200 GLY A C 1
ATOM 1631 O O . GLY A 1 200 ? -1.015 14.136 -3.811 1.00 75.44 200 GLY A O 1
ATOM 1632 N N . GLU A 1 201 ? -2.649 14.547 -5.285 1.00 82.69 201 GLU A N 1
ATOM 1633 C CA . GLU A 1 201 ? -3.674 14.980 -4.315 1.00 82.69 201 GLU A CA 1
ATOM 1634 C C . GLU A 1 201 ? -3.786 14.046 -3.091 1.00 82.69 201 GLU A C 1
ATOM 1636 O O . GLU A 1 201 ? -3.839 14.483 -1.943 1.00 82.69 201 GLU A O 1
ATOM 1641 N N . LEU A 1 202 ? -3.726 12.728 -3.310 1.00 86.25 202 LEU A N 1
ATOM 1642 C CA . LEU A 1 202 ? -3.772 11.729 -2.235 1.00 86.25 202 LEU A CA 1
ATOM 1643 C C . LEU A 1 202 ? -2.538 11.761 -1.320 1.00 86.25 202 LEU A C 1
ATOM 1645 O O . LEU A 1 202 ? -2.640 11.473 -0.126 1.00 86.25 202 LEU A O 1
ATOM 1649 N N . ALA A 1 203 ? -1.376 12.101 -1.874 1.00 85.56 203 ALA A N 1
ATOM 1650 C CA . ALA A 1 203 ? -0.143 12.240 -1.117 1.00 85.56 203 ALA A CA 1
ATOM 1651 C C . ALA A 1 203 ? -0.156 13.524 -0.272 1.00 85.56 203 ALA A C 1
ATOM 1653 O O . ALA A 1 203 ? 0.256 13.484 0.887 1.00 85.56 203 ALA A O 1
ATOM 1654 N N . GLU A 1 204 ? -0.708 14.623 -0.798 1.00 85.56 204 GLU A N 1
ATOM 1655 C CA . GLU A 1 204 ? -0.951 15.844 -0.017 1.00 85.56 204 GLU A CA 1
ATOM 1656 C C . GLU A 1 204 ? -1.897 15.564 1.155 1.00 85.56 204 GLU A C 1
ATOM 1658 O O . GLU A 1 204 ? -1.569 15.877 2.297 1.00 85.56 204 GLU A O 1
ATOM 1663 N N . HIS A 1 205 ? -3.011 14.864 0.909 1.00 89.00 205 HIS A N 1
ATOM 1664 C CA . HIS A 1 205 ? -3.940 14.460 1.968 1.00 89.00 205 HIS A CA 1
ATOM 1665 C C . HIS A 1 205 ? -3.278 13.627 3.071 1.00 89.00 205 HIS A C 1
ATOM 1667 O O . HIS A 1 205 ? -3.549 13.843 4.254 1.00 89.00 205 HIS A O 1
ATOM 1673 N N . LEU A 1 206 ? -2.405 12.684 2.708 1.00 91.00 206 LEU A N 1
ATOM 1674 C CA . LEU A 1 206 ? -1.667 11.893 3.689 1.00 91.00 206 LEU A CA 1
ATOM 1675 C C . LEU A 1 206 ? -0.696 12.751 4.501 1.00 91.00 206 LEU A C 1
ATOM 1677 O O . LEU A 1 206 ? -0.657 12.608 5.721 1.00 91.00 206 LEU A O 1
ATOM 1681 N N . LEU A 1 207 ? 0.065 13.641 3.864 1.00 88.94 207 LEU A N 1
ATOM 1682 C CA . LEU A 1 207 ? 0.951 14.542 4.601 1.00 88.94 207 LEU A CA 1
ATOM 1683 C C . LEU A 1 207 ? 0.175 15.447 5.552 1.00 88.94 207 LEU A C 1
ATOM 1685 O O . LEU A 1 207 ? 0.583 15.602 6.700 1.00 88.94 207 LEU A O 1
ATOM 1689 N N . ASP A 1 208 ? -0.954 15.984 5.107 1.00 88.44 208 ASP A N 1
ATOM 1690 C CA . ASP A 1 208 ? -1.798 16.849 5.920 1.00 88.44 208 ASP A CA 1
ATOM 1691 C C . ASP A 1 208 ? -2.339 16.111 7.139 1.00 88.44 208 ASP A C 1
ATOM 1693 O O . ASP A 1 208 ? -2.272 16.630 8.251 1.00 88.44 208 ASP A O 1
ATOM 1697 N N . ASP A 1 209 ? -2.811 14.876 6.976 1.00 89.94 209 ASP A N 1
ATOM 1698 C CA . ASP A 1 209 ? -3.267 14.056 8.098 1.00 89.94 209 ASP A CA 1
ATOM 1699 C C . ASP A 1 209 ? -2.126 13.715 9.077 1.00 89.94 209 ASP A C 1
ATOM 1701 O O . ASP A 1 209 ? -2.337 13.735 10.293 1.00 89.94 209 ASP A O 1
ATOM 1705 N N . LEU A 1 210 ? -0.911 13.450 8.580 1.00 90.00 210 LEU A N 1
ATOM 1706 C CA . LEU A 1 210 ? 0.264 13.187 9.423 1.00 90.00 210 LEU A CA 1
ATOM 1707 C C . LEU A 1 210 ? 0.730 14.438 10.180 1.00 90.00 210 LEU A C 1
ATOM 1709 O O . LEU A 1 210 ? 1.019 14.355 11.374 1.00 90.00 210 LEU A O 1
ATOM 1713 N N . LEU A 1 211 ? 0.779 15.595 9.516 1.00 87.81 211 LEU A N 1
ATOM 1714 C CA . LEU A 1 211 ? 1.154 16.870 10.131 1.00 87.81 211 LEU A CA 1
ATOM 1715 C C . LEU A 1 211 ? 0.110 17.308 11.159 1.00 87.81 211 LEU A C 1
ATOM 1717 O O . LEU A 1 211 ? 0.461 17.604 12.300 1.00 87.81 211 LEU A O 1
ATOM 1721 N N . ASN A 1 212 ? -1.177 17.240 10.812 1.00 88.50 212 ASN A N 1
ATOM 1722 C CA . ASN A 1 212 ? -2.264 17.525 11.747 1.00 88.50 212 ASN A CA 1
ATOM 1723 C C . ASN A 1 212 ? -2.195 16.616 12.981 1.00 88.50 212 ASN A C 1
ATOM 1725 O O . ASN A 1 212 ? -2.389 17.082 14.102 1.00 88.50 212 ASN A O 1
ATOM 1729 N N . PHE A 1 213 ? -1.857 15.333 12.811 1.00 86.31 213 PHE A N 1
ATOM 1730 C CA . PHE A 1 213 ? -1.666 14.425 13.942 1.00 86.31 213 PHE A CA 1
ATOM 1731 C C . PHE A 1 213 ? -0.542 14.876 14.889 1.00 86.31 213 PHE A C 1
ATOM 1733 O O . PHE A 1 213 ? -0.676 14.729 16.105 1.00 86.31 213 PHE A O 1
ATOM 1740 N N . LEU A 1 214 ? 0.551 15.435 14.359 1.00 85.00 214 LEU A N 1
ATOM 1741 C CA . LEU A 1 214 ? 1.654 15.966 15.166 1.00 85.00 214 LEU A CA 1
ATOM 1742 C C . LEU A 1 214 ? 1.271 17.254 15.909 1.00 85.00 214 LEU A C 1
ATOM 1744 O O . LEU A 1 214 ? 1.692 17.432 17.061 1.00 85.00 214 LEU A O 1
ATOM 1748 N N . LEU A 1 215 ? 0.473 18.113 15.266 1.00 82.31 215 LEU A N 1
ATOM 1749 C CA . LEU A 1 215 ? 0.019 19.402 15.799 1.00 82.31 215 LEU A CA 1
ATOM 1750 C C . LEU A 1 215 ? -1.048 19.262 16.890 1.00 82.31 215 LEU A C 1
ATOM 1752 O O . LEU A 1 215 ? -1.113 20.099 17.788 1.00 82.31 215 LEU A O 1
ATOM 1756 N N . ILE A 1 216 ? -1.863 18.203 16.860 1.00 80.00 216 ILE A N 1
ATOM 1757 C CA . ILE A 1 216 ? -2.842 17.946 17.921 1.00 80.00 216 ILE A CA 1
ATOM 1758 C C . ILE A 1 216 ? -2.099 17.760 19.258 1.00 80.00 216 ILE A C 1
ATOM 1760 O O . ILE A 1 216 ? -1.264 16.861 19.433 1.00 80.00 216 ILE A O 1
ATOM 1764 N N . ASN A 1 217 ? -2.397 18.640 20.216 1.00 59.69 217 ASN A N 1
ATOM 1765 C CA . ASN A 1 217 ? -1.956 18.506 21.599 1.00 59.69 217 ASN A CA 1
ATOM 1766 C C . ASN A 1 217 ? -2.741 17.359 22.239 1.00 59.69 217 ASN A C 1
ATOM 1768 O O . ASN A 1 217 ? -3.970 17.361 22.238 1.00 59.69 217 ASN A O 1
ATOM 1772 N N . ASP A 1 218 ? -2.028 16.341 22.720 1.00 62.06 218 ASP A N 1
ATOM 1773 C CA . ASP A 1 218 ? -2.648 15.191 23.368 1.00 62.06 218 ASP A CA 1
ATOM 1774 C C . ASP A 1 218 ? -3.217 15.604 24.728 1.00 62.06 218 ASP A C 1
ATOM 1776 O O . ASP A 1 218 ? -2.489 15.698 25.715 1.00 62.06 218 ASP A O 1
ATOM 1780 N N . ASP A 1 219 ? -4.532 15.813 24.791 1.00 51.06 219 ASP A N 1
ATOM 1781 C CA . ASP A 1 219 ? -5.253 15.800 26.057 1.00 51.06 219 ASP A CA 1
ATOM 1782 C C . ASP A 1 219 ? -5.278 14.362 26.603 1.00 51.06 219 ASP A C 1
ATOM 1784 O O . ASP A 1 219 ? -5.928 13.457 26.076 1.00 51.06 219 ASP A O 1
ATOM 1788 N N . ASN A 1 220 ? -4.484 14.171 27.656 1.00 53.28 220 ASN A N 1
ATOM 1789 C CA . ASN A 1 220 ? -4.523 13.133 28.686 1.00 53.28 220 ASN A CA 1
ATOM 1790 C C . ASN A 1 220 ? -5.667 12.096 28.565 1.00 53.28 220 ASN A C 1
ATOM 1792 O O . ASN A 1 220 ? -6.802 12.395 28.930 1.00 53.28 220 ASN A O 1
ATOM 1796 N N . ASN A 1 221 ? -5.340 10.867 28.120 1.00 53.25 221 ASN A N 1
ATOM 1797 C CA . ASN A 1 221 ? -5.857 9.554 28.597 1.00 53.25 221 ASN A CA 1
ATOM 1798 C C . ASN A 1 221 ? -5.955 8.450 27.522 1.00 53.25 221 ASN A C 1
ATOM 1800 O O . ASN A 1 221 ? -6.121 7.284 27.882 1.00 53.25 221 ASN A O 1
ATOM 1804 N N . LYS A 1 222 ? -5.822 8.739 26.218 1.00 64.25 222 LYS A N 1
ATOM 1805 C CA . LYS A 1 222 ? -5.778 7.684 25.182 1.00 64.25 222 LYS A CA 1
ATOM 1806 C C . LYS A 1 222 ? -4.337 7.285 24.863 1.00 64.25 222 LYS A C 1
ATOM 1808 O O . LYS A 1 222 ? -3.606 8.047 24.242 1.00 64.25 222 LYS A O 1
ATOM 1813 N N . LYS A 1 223 ? -3.947 6.062 25.233 1.00 76.12 223 LYS A N 1
ATOM 1814 C CA . LYS A 1 223 ? -2.680 5.454 24.800 1.00 76.12 223 LYS A CA 1
ATOM 1815 C C . LYS A 1 223 ? -2.744 5.095 23.310 1.00 76.12 223 LYS A C 1
ATOM 1817 O O . LYS A 1 223 ? -3.272 4.045 22.933 1.00 76.12 223 LYS A O 1
ATOM 1822 N N . ARG A 1 224 ? -2.281 6.012 22.459 1.00 84.88 224 ARG A N 1
ATOM 1823 C CA . ARG A 1 224 ? -2.217 5.834 21.001 1.00 84.88 224 ARG A CA 1
ATOM 1824 C C . ARG A 1 224 ? -1.135 4.819 20.635 1.00 84.88 224 ARG A C 1
ATOM 1826 O O . ARG A 1 224 ? -0.077 4.802 21.251 1.00 84.88 224 ARG A O 1
ATOM 1833 N N . LEU A 1 225 ? -1.388 4.019 19.601 1.00 85.44 225 LEU A N 1
ATOM 1834 C CA . LEU A 1 225 ? -0.404 3.086 19.045 1.00 85.44 225 LEU A CA 1
ATOM 1835 C C . LEU A 1 225 ? 0.776 3.836 18.415 1.00 85.44 225 LEU A C 1
ATOM 1837 O O . LEU A 1 225 ? 1.930 3.445 18.561 1.00 85.44 225 LEU A O 1
ATOM 1841 N N . LEU A 1 226 ? 0.465 4.912 17.691 1.00 87.12 226 LEU A N 1
ATOM 1842 C CA . LEU A 1 226 ? 1.434 5.723 16.969 1.00 87.12 226 LEU A CA 1
ATOM 1843 C C . LEU A 1 226 ? 1.789 6.947 17.808 1.00 87.12 226 LEU A C 1
ATOM 1845 O O . LEU A 1 226 ? 0.970 7.841 18.016 1.00 87.12 226 LEU A O 1
ATOM 1849 N N . THR A 1 227 ? 3.024 6.981 18.297 1.00 88.81 227 THR A N 1
ATOM 1850 C CA . THR A 1 227 ? 3.555 8.137 19.026 1.00 88.81 227 THR A CA 1
ATOM 1851 C C . THR A 1 227 ? 3.999 9.231 18.055 1.00 88.81 227 THR A C 1
ATOM 1853 O O . THR A 1 227 ? 4.280 8.954 16.886 1.00 88.81 227 THR A O 1
ATOM 1856 N N . LYS A 1 228 ? 4.150 10.472 18.538 1.00 87.44 228 LYS A N 1
ATOM 1857 C CA . LYS A 1 228 ? 4.712 11.572 17.731 1.00 87.44 228 LYS A CA 1
ATOM 1858 C C . LYS A 1 228 ? 6.077 11.202 17.132 1.00 87.44 228 LYS A C 1
ATOM 1860 O O . LYS A 1 228 ? 6.320 11.460 15.958 1.00 87.44 228 LYS A O 1
ATOM 1865 N N . SER A 1 229 ? 6.928 10.507 17.891 1.00 87.75 229 SER A N 1
ATOM 1866 C CA . SER A 1 229 ? 8.218 9.994 17.408 1.00 87.75 229 SER A CA 1
ATOM 1867 C C . SER A 1 229 ? 8.064 8.971 16.278 1.00 87.75 229 SER A C 1
ATOM 1869 O O . SER A 1 229 ? 8.809 9.022 15.304 1.00 87.75 229 SER A O 1
ATOM 1871 N N . THR A 1 230 ? 7.079 8.071 16.370 1.00 89.12 230 THR A N 1
ATOM 1872 C CA . THR A 1 230 ? 6.785 7.096 15.308 1.00 89.12 230 THR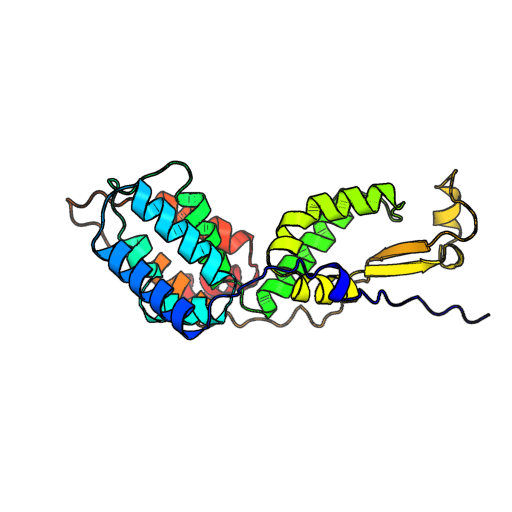 A CA 1
ATOM 1873 C C . THR A 1 230 ? 6.320 7.790 14.031 1.00 89.12 230 THR A C 1
ATOM 1875 O O . THR A 1 230 ? 6.772 7.431 12.951 1.00 89.12 230 THR A O 1
ATOM 1878 N N . ILE A 1 231 ? 5.459 8.805 14.139 1.00 90.38 231 ILE A N 1
ATOM 1879 C CA . ILE A 1 231 ? 4.986 9.569 12.976 1.00 90.38 231 ILE A CA 1
ATOM 1880 C C . ILE A 1 231 ? 6.121 10.361 12.322 1.00 90.38 231 ILE A C 1
ATOM 1882 O O . ILE A 1 231 ? 6.224 10.357 11.100 1.00 90.38 231 ILE A O 1
ATOM 1886 N N . LEU A 1 232 ? 7.018 10.970 13.104 1.00 89.19 232 LEU A N 1
ATOM 1887 C CA . LEU A 1 232 ? 8.212 11.634 12.567 1.00 89.19 232 LEU A CA 1
ATOM 1888 C C . LEU A 1 232 ? 9.146 10.657 11.841 1.00 89.19 232 LEU A C 1
ATOM 1890 O O . LEU A 1 232 ? 9.695 11.000 10.798 1.00 89.19 232 LEU A O 1
ATOM 1894 N N . TYR A 1 233 ? 9.301 9.438 12.363 1.00 90.75 233 TYR A N 1
ATOM 1895 C CA . TYR A 1 233 ? 10.049 8.379 11.685 1.00 90.75 233 TYR A CA 1
ATOM 1896 C C . TYR A 1 233 ? 9.382 7.949 10.370 1.00 90.75 233 TYR A C 1
ATOM 1898 O O . TYR A 1 233 ? 10.050 7.814 9.352 1.00 90.75 233 TYR A O 1
ATOM 1906 N N . ILE A 1 234 ? 8.057 7.785 10.366 1.00 90.50 234 ILE A N 1
ATOM 1907 C CA . ILE A 1 234 ? 7.300 7.466 9.149 1.00 90.50 234 ILE A CA 1
ATOM 1908 C C . ILE A 1 234 ? 7.468 8.582 8.113 1.00 90.50 234 ILE A C 1
ATOM 1910 O O . ILE A 1 234 ? 7.769 8.300 6.958 1.00 90.50 234 ILE A O 1
ATOM 1914 N N . LEU A 1 235 ? 7.315 9.844 8.523 1.00 88.12 235 LEU A N 1
ATOM 1915 C CA . LEU A 1 235 ? 7.525 10.995 7.650 1.00 88.12 235 LEU A CA 1
ATOM 1916 C C . LEU A 1 235 ? 8.941 11.003 7.079 1.00 88.12 235 LEU A C 1
ATOM 1918 O O . LEU A 1 235 ? 9.085 11.129 5.870 1.00 88.12 235 LEU A O 1
ATOM 1922 N N . SER A 1 236 ? 9.975 10.817 7.901 1.00 86.69 236 SER A N 1
ATOM 1923 C CA . SER A 1 236 ? 11.355 10.818 7.408 1.00 86.69 236 SER A CA 1
ATOM 1924 C C . SER A 1 236 ? 11.623 9.685 6.417 1.00 86.69 236 SER A C 1
ATOM 1926 O O . SER A 1 236 ? 12.325 9.894 5.428 1.00 86.69 236 SER A O 1
ATOM 1928 N N . GLU A 1 237 ? 11.031 8.505 6.611 1.00 87.50 237 GLU A N 1
ATOM 1929 C CA . GLU A 1 237 ? 11.151 7.412 5.646 1.00 87.50 237 GLU A CA 1
ATOM 1930 C C . GLU A 1 237 ? 10.443 7.725 4.319 1.00 87.50 237 GLU A C 1
ATOM 1932 O O . GLU A 1 237 ? 11.004 7.468 3.249 1.00 87.50 237 GLU A O 1
ATOM 1937 N N . LEU A 1 238 ? 9.242 8.312 4.368 1.00 84.88 238 LEU A N 1
ATOM 1938 C CA . LEU A 1 238 ? 8.514 8.727 3.165 1.00 84.88 238 LEU A CA 1
ATOM 1939 C C . LEU A 1 238 ? 9.280 9.826 2.417 1.00 84.88 238 LEU A C 1
ATOM 1941 O O . LEU A 1 238 ? 9.502 9.709 1.218 1.00 84.88 238 LEU A O 1
ATOM 1945 N N . ILE A 1 239 ? 9.756 10.845 3.123 1.00 80.19 239 ILE A N 1
ATOM 1946 C CA . ILE A 1 239 ? 10.497 11.967 2.543 1.00 80.19 239 ILE A CA 1
ATOM 1947 C C . ILE A 1 239 ? 11.777 11.486 1.845 1.00 80.19 239 ILE A C 1
ATOM 1949 O O . ILE A 1 239 ? 11.971 11.751 0.662 1.00 80.19 239 ILE A O 1
ATOM 1953 N N . ASN A 1 240 ? 12.592 10.674 2.527 1.00 77.19 240 ASN A N 1
ATOM 1954 C CA . ASN A 1 240 ? 13.821 10.118 1.947 1.00 77.19 240 ASN A CA 1
ATOM 1955 C C . ASN A 1 240 ? 13.560 9.246 0.705 1.00 77.19 240 ASN A C 1
ATOM 1957 O O . ASN A 1 240 ? 14.425 9.100 -0.165 1.00 77.19 240 ASN A O 1
ATOM 1961 N N . SER A 1 241 ? 12.374 8.640 0.627 1.00 71.75 241 SER A N 1
ATOM 1962 C CA . SER A 1 241 ? 11.983 7.776 -0.486 1.00 71.75 241 SER A CA 1
ATOM 1963 C C . SER A 1 241 ? 11.482 8.564 -1.705 1.00 71.75 241 SER A C 1
ATOM 1965 O O . SER A 1 241 ? 11.625 8.072 -2.827 1.00 71.75 241 SER A O 1
ATOM 1967 N N . TYR A 1 242 ? 10.957 9.782 -1.518 1.00 74.44 242 TYR A N 1
ATOM 1968 C CA . TYR A 1 242 ? 10.300 10.580 -2.561 1.00 74.44 242 TYR A CA 1
ATOM 1969 C C . TYR A 1 242 ? 10.797 12.038 -2.563 1.00 74.44 242 TYR A C 1
ATOM 1971 O O . TYR A 1 242 ? 10.277 12.893 -1.854 1.00 74.44 242 TYR A O 1
ATOM 1979 N N . SER A 1 243 ? 11.756 12.355 -3.439 1.00 63.50 243 SER A N 1
ATOM 1980 C CA . SER A 1 243 ? 12.422 13.673 -3.513 1.00 63.50 243 SER A CA 1
ATOM 1981 C C . SER A 1 243 ? 11.496 14.859 -3.813 1.00 63.50 243 SER A C 1
ATOM 1983 O O . SER A 1 243 ? 11.810 15.996 -3.471 1.00 63.50 243 SER A O 1
ATOM 1985 N N . ASN A 1 244 ? 10.348 14.626 -4.454 1.00 64.94 244 ASN A N 1
ATOM 1986 C CA . ASN A 1 244 ? 9.375 15.689 -4.732 1.00 64.94 244 ASN A CA 1
ATOM 1987 C C . ASN A 1 244 ? 8.662 16.158 -3.447 1.00 64.94 244 ASN A C 1
ATOM 1989 O O . ASN A 1 244 ? 8.133 17.265 -3.405 1.00 64.94 244 ASN A O 1
ATOM 1993 N N . MET A 1 245 ? 8.693 15.342 -2.387 1.00 67.38 245 MET A N 1
ATOM 1994 C CA . MET A 1 245 ? 8.029 15.611 -1.108 1.00 67.38 245 MET A CA 1
ATOM 1995 C C . MET A 1 245 ? 8.835 16.558 -0.211 1.00 67.38 245 MET A C 1
ATOM 1997 O O . MET A 1 245 ? 8.240 17.353 0.518 1.00 67.38 245 MET A O 1
ATOM 2001 N N . ASP A 1 246 ? 10.171 16.528 -0.301 1.00 62.25 246 ASP A N 1
ATOM 2002 C CA . ASP A 1 246 ? 11.064 17.481 0.380 1.00 62.25 246 ASP A CA 1
ATOM 2003 C C . ASP A 1 246 ? 10.682 18.931 0.059 1.00 62.25 246 ASP A C 1
ATOM 2005 O O . ASP A 1 246 ? 10.587 19.793 0.941 1.00 62.25 246 ASP A O 1
ATOM 2009 N N . LYS A 1 247 ? 10.413 19.196 -1.227 1.00 63.91 247 LYS A N 1
ATOM 2010 C CA . LYS A 1 247 ? 10.025 20.522 -1.717 1.00 63.91 247 LYS A CA 1
ATOM 2011 C C . LYS A 1 247 ? 8.710 20.994 -1.097 1.00 63.91 247 LYS A C 1
ATOM 2013 O O . LYS A 1 247 ? 8.629 22.129 -0.637 1.00 63.91 247 LYS A O 1
ATOM 2018 N N . PHE A 1 248 ? 7.696 20.136 -1.021 1.00 65.19 248 PHE A N 1
ATOM 2019 C CA . PHE A 1 248 ? 6.392 20.506 -0.461 1.00 65.19 248 PHE A CA 1
ATOM 2020 C C . PHE A 1 248 ? 6.437 20.776 1.032 1.00 65.19 248 PHE A C 1
ATOM 2022 O O . PHE A 1 248 ? 5.893 21.782 1.485 1.00 65.19 248 PHE A O 1
ATOM 2029 N N . LEU A 1 249 ? 7.144 19.945 1.800 1.00 62.44 249 LEU A N 1
ATOM 2030 C CA . LEU A 1 249 ? 7.322 20.216 3.224 1.00 62.44 249 LEU A CA 1
ATOM 2031 C C . LEU A 1 249 ? 8.094 21.512 3.447 1.00 62.44 249 LEU A C 1
ATOM 2033 O O . LEU A 1 249 ? 7.701 22.290 4.311 1.00 62.44 249 LEU A O 1
ATOM 2037 N N . SER A 1 250 ? 9.100 21.809 2.619 1.00 62.81 250 SER A N 1
ATOM 2038 C CA . SER A 1 250 ? 9.792 23.107 2.631 1.00 62.81 250 SER A CA 1
ATOM 2039 C C . SER A 1 250 ? 8.865 24.277 2.282 1.00 62.81 250 SER A C 1
ATOM 2041 O O . SER A 1 250 ? 9.121 25.401 2.685 1.00 62.81 250 SER A O 1
ATOM 2043 N N . THR A 1 251 ? 7.772 24.042 1.554 1.00 61.31 251 THR A N 1
ATOM 2044 C CA . THR A 1 251 ? 6.820 25.103 1.191 1.00 61.31 251 THR A CA 1
ATOM 2045 C C . THR A 1 251 ? 5.791 25.337 2.302 1.00 61.31 251 THR A C 1
ATOM 2047 O O . THR A 1 251 ? 5.442 26.479 2.589 1.00 61.31 251 THR A O 1
ATOM 2050 N N . LYS A 1 252 ? 5.330 24.268 2.969 1.00 59.78 252 LYS A N 1
ATOM 2051 C CA . LYS A 1 252 ? 4.323 24.336 4.043 1.00 59.78 252 LYS A CA 1
ATOM 2052 C C . LYS A 1 252 ? 4.904 24.705 5.410 1.00 59.78 252 LYS A C 1
ATOM 2054 O O . LYS A 1 252 ? 4.290 25.475 6.138 1.00 59.78 252 LYS A O 1
ATOM 2059 N N . THR A 1 253 ? 6.101 24.217 5.747 1.00 53.69 253 THR A N 1
ATOM 2060 C CA . THR A 1 253 ? 6.758 24.536 7.034 1.00 53.69 253 THR A CA 1
ATOM 2061 C C . THR A 1 253 ? 7.095 26.019 7.191 1.00 53.69 253 THR A C 1
ATOM 2063 O O . THR A 1 253 ? 7.158 26.497 8.315 1.00 53.69 253 THR A O 1
ATOM 2066 N N . PHE A 1 254 ? 7.247 26.766 6.092 1.00 44.78 254 PHE A N 1
ATOM 2067 C CA . PHE A 1 254 ? 7.466 28.217 6.121 1.00 44.78 254 PHE A CA 1
ATOM 2068 C C . PHE A 1 254 ? 6.180 29.055 6.213 1.00 44.78 254 PHE A C 1
ATOM 2070 O O . PHE A 1 254 ? 6.273 30.266 6.383 1.00 44.78 254 PHE A O 1
ATOM 2077 N N . LEU A 1 255 ? 4.995 28.449 6.084 1.00 42.16 255 LEU A N 1
ATOM 2078 C CA . LEU A 1 255 ? 3.711 29.160 6.167 1.00 42.16 255 LEU A CA 1
ATOM 2079 C C . LEU A 1 255 ? 3.026 29.032 7.538 1.00 42.16 255 LEU A C 1
ATOM 2081 O O . LEU A 1 255 ? 2.091 29.781 7.808 1.00 42.16 255 LEU A O 1
ATOM 2085 N N . GLU A 1 256 ? 3.487 28.121 8.401 1.00 40.41 256 GLU A N 1
ATOM 2086 C CA . GLU A 1 256 ? 2.905 27.868 9.733 1.00 40.41 256 GLU A CA 1
ATOM 2087 C C . GLU A 1 256 ? 3.880 28.119 10.907 1.00 40.41 256 GLU A C 1
ATOM 2089 O O . GLU A 1 256 ? 3.587 27.737 12.042 1.00 40.41 256 GLU A O 1
ATOM 2094 N N . ILE A 1 257 ? 5.010 28.799 10.659 1.00 37.03 257 ILE A N 1
ATOM 2095 C CA . ILE A 1 257 ? 5.894 29.397 11.685 1.00 37.03 257 ILE A CA 1
ATOM 2096 C C . ILE A 1 257 ? 5.867 30.916 11.521 1.00 37.03 257 ILE A C 1
ATOM 2098 O O . ILE A 1 257 ? 5.728 31.614 12.552 1.00 37.03 257 ILE A O 1
#